Protein AF-0000000084330594 (afdb_homodimer)

pLDDT: mean 79.95, std 17.93, range [25.16, 96.69]

Solvent-accessible surface area (backbone atoms only — not comparable to full-atom values): 20425 Å² total; per-residue (Å²): 133,80,74,53,44,64,57,35,43,48,48,47,56,54,42,68,66,40,91,62,50,45,50,56,37,44,52,54,17,33,61,86,37,36,61,62,20,51,56,56,50,65,74,41,66,57,70,75,49,51,70,66,53,37,55,59,43,26,37,60,53,46,31,52,48,42,35,50,49,49,51,51,51,49,52,50,48,48,56,26,72,44,62,57,53,20,63,88,36,22,37,24,85,86,34,95,54,43,37,90,60,11,66,75,26,68,38,41,50,34,43,47,49,46,31,44,69,46,50,17,43,37,52,60,32,88,88,71,42,54,47,57,93,46,41,62,63,51,58,71,66,50,85,53,76,63,38,50,69,56,32,52,53,42,18,49,64,62,45,54,68,68,53,48,50,60,60,56,51,50,52,53,51,51,52,50,48,59,72,65,35,64,59,26,78,47,38,69,32,76,110,133,78,75,51,44,64,56,40,46,49,48,48,57,54,43,67,65,40,92,61,50,46,48,54,36,45,53,56,18,35,62,87,37,36,60,62,19,50,56,56,49,64,73,41,67,58,69,74,49,50,70,67,52,36,56,59,41,26,37,60,52,45,32,53,50,40,35,50,48,48,51,52,51,51,52,50,47,47,55,26,74,44,62,58,53,21,61,90,36,22,36,27,84,86,35,96,54,45,39,92,60,13,66,77,27,67,38,43,51,34,43,48,50,48,30,44,69,46,52,17,44,38,50,60,32,86,85,72,41,53,48,59,92,47,40,63,64,52,57,69,68,48,85,54,77,63,37,50,69,58,32,52,53,43,18,46,63,61,45,53,68,67,51,47,49,62,60,54,50,50,50,52,50,51,52,49,49,59,71,66,35,67,57,24,79,53,36,69,35,76,110

Structure (mmCIF, N/CA/C/O backbone):
data_AF-0000000084330594-model_v1
#
loop_
_entity.id
_entity.type
_entity.pdbx_description
1 polymer 'Uncharacterized protein'
#
loop_
_atom_site.group_PDB
_atom_site.id
_atom_site.type_symbol
_atom_site.label_atom_id
_atom_site.label_alt_id
_atom_site.label_comp_id
_atom_site.label_asym_id
_atom_site.label_entity_id
_atom_site.label_seq_id
_atom_site.pdbx_PDB_ins_code
_atom_site.Cartn_x
_atom_site.Cartn_y
_atom_site.Cartn_z
_atom_site.occupancy
_atom_site.B_iso_or_equiv
_atom_site.auth_seq_id
_atom_site.auth_comp_id
_atom_site.auth_asym_id
_atom_site.auth_atom_id
_atom_site.pdbx_PDB_model_num
ATOM 1 N N . MET A 1 1 ? -19.938 -42.969 -10.953 1 25.16 1 MET A N 1
ATOM 2 C CA . MET A 1 1 ? -19.953 -43.281 -9.531 1 25.16 1 MET A CA 1
ATOM 3 C C . MET A 1 1 ? -20.422 -42.094 -8.703 1 25.16 1 MET A C 1
ATOM 5 O O . MET A 1 1 ? -19.781 -41.031 -8.703 1 25.16 1 MET A O 1
ATOM 9 N N . TYR A 1 2 ? -21.719 -41.969 -8.492 1 30.94 2 TYR A N 1
ATOM 10 C CA . TYR A 1 2 ? -22.594 -41 -7.84 1 30.94 2 TYR A CA 1
ATOM 11 C C . TYR A 1 2 ? -22.188 -40.75 -6.391 1 30.94 2 TYR A C 1
ATOM 13 O O . TYR A 1 2 ? -22.297 -41.656 -5.555 1 30.94 2 TYR A O 1
ATOM 21 N N . ILE A 1 3 ? -21.031 -40.281 -6.188 1 36.81 3 ILE A N 1
ATOM 22 C CA . ILE A 1 3 ? -20.672 -40.031 -4.801 1 36.81 3 ILE A CA 1
ATOM 23 C C . ILE A 1 3 ? -21.891 -39.5 -4.043 1 36.81 3 ILE A C 1
ATOM 25 O O . ILE A 1 3 ? -22.562 -38.594 -4.496 1 36.81 3 ILE A O 1
ATOM 29 N N . CYS A 1 4 ? -22.516 -40.344 -3.205 1 36.91 4 CYS A N 1
ATOM 30 C CA . CYS A 1 4 ? -23.641 -40.25 -2.287 1 36.91 4 CYS A CA 1
ATOM 31 C C . CYS A 1 4 ? -23.625 -38.938 -1.522 1 36.91 4 CYS A C 1
ATOM 33 O O . CYS A 1 4 ? -22.594 -38.562 -0.938 1 36.91 4 CYS A O 1
ATOM 35 N N . SER A 1 5 ? -24.562 -38.062 -1.775 1 47.47 5 SER A N 1
ATOM 36 C CA . SER A 1 5 ? -24.891 -36.75 -1.182 1 47.47 5 SER A CA 1
ATOM 37 C C . SER A 1 5 ? -24.688 -36.781 0.329 1 47.47 5 SER A C 1
ATOM 39 O O . SER A 1 5 ? -24.109 -35.844 0.892 1 47.47 5 SER A O 1
ATOM 41 N N . PRO A 1 6 ? -25.172 -37.875 0.856 1 43 6 PRO A N 1
ATOM 42 C CA . PRO A 1 6 ? -25.031 -37.906 2.314 1 43 6 PRO A CA 1
ATOM 43 C C . PRO A 1 6 ? -23.578 -38.031 2.768 1 43 6 PRO A C 1
ATOM 45 O O . PRO A 1 6 ? -23.188 -37.406 3.758 1 43 6 PRO A O 1
ATOM 48 N N . ALA A 1 7 ? -22.859 -38.844 2.117 1 41 7 ALA A N 1
ATOM 49 C CA . ALA A 1 7 ? -21.469 -39.062 2.512 1 41 7 ALA A CA 1
ATOM 50 C C . ALA A 1 7 ? -20.656 -37.781 2.305 1 41 7 ALA A C 1
ATOM 52 O O . ALA A 1 7 ? -19.812 -37.438 3.129 1 41 7 ALA A O 1
ATOM 53 N N . ALA A 1 8 ? -21 -37.125 1.254 1 45.66 8 ALA A N 1
ATOM 54 C CA . ALA A 1 8 ? -20.328 -35.844 1.021 1 45.66 8 ALA A CA 1
ATOM 55 C C . ALA A 1 8 ? -20.625 -34.844 2.139 1 45.66 8 ALA A C 1
ATOM 57 O O . ALA A 1 8 ? -19.734 -34.156 2.615 1 45.66 8 ALA A O 1
ATOM 58 N N . ARG A 1 9 ? -21.875 -34.875 2.527 1 49.34 9 ARG A N 1
ATOM 59 C CA . ARG A 1 9 ? -22.266 -34 3.631 1 49.34 9 ARG A CA 1
ATOM 60 C C . ARG A 1 9 ? -21.609 -34.438 4.934 1 49.34 9 ARG A C 1
ATOM 62 O O . ARG A 1 9 ? -21.141 -33.594 5.711 1 49.34 9 ARG A O 1
ATOM 69 N N . TRP A 1 10 ? -21.719 -35.719 5.117 1 47.25 10 TRP A N 1
ATOM 70 C CA . TRP A 1 10 ? -21.062 -36.219 6.316 1 47.25 10 TRP A CA 1
ATOM 71 C C . TRP A 1 10 ? -19.594 -35.844 6.328 1 47.25 10 TRP A C 1
ATOM 73 O O . TRP A 1 10 ? -19.062 -35.438 7.355 1 47.25 10 TRP A O 1
ATOM 83 N N . PHE A 1 11 ? -18.953 -36.062 5.254 1 46.5 11 PHE A N 1
ATOM 84 C CA . PHE A 1 11 ? -17.547 -35.688 5.145 1 46.5 11 PHE A CA 1
ATOM 85 C C . PHE A 1 11 ? -17.344 -34.219 5.402 1 46.5 11 PHE A C 1
ATOM 87 O O . PHE A 1 11 ? -16.422 -33.812 6.125 1 46.5 11 PHE A O 1
ATOM 94 N N . VAL A 1 12 ? -18.172 -33.469 4.82 1 50.66 12 VAL A N 1
ATOM 95 C CA . VAL A 1 12 ? -18.078 -32.031 5.027 1 50.66 12 VAL A CA 1
ATOM 96 C C . VAL A 1 12 ? -18.297 -31.703 6.504 1 50.66 12 VAL A C 1
ATOM 98 O O . VAL A 1 12 ? -17.578 -30.875 7.074 1 50.66 12 VAL A O 1
ATOM 101 N N . ASP A 1 13 ? -19.312 -32.312 7.066 1 49.75 13 ASP A N 1
ATOM 102 C CA . ASP A 1 13 ? -19.609 -32.094 8.484 1 49.75 13 ASP A CA 1
ATOM 103 C C . ASP A 1 13 ? -18.422 -32.531 9.352 1 49.75 13 ASP A C 1
ATOM 105 O O . ASP A 1 13 ? -18.094 -31.859 10.336 1 49.75 13 ASP A O 1
ATOM 109 N N . GLN A 1 14 ? -17.922 -33.625 9.031 1 48.16 14 GLN A N 1
ATOM 110 C CA . GLN A 1 14 ? -16.797 -34.125 9.82 1 48.16 14 GLN A CA 1
ATOM 111 C C . GLN A 1 14 ? -15.57 -33.219 9.609 1 48.16 14 GLN A C 1
ATOM 113 O O . GLN A 1 14 ? -14.797 -33 10.547 1 48.16 14 GLN A O 1
ATOM 118 N N . PHE A 1 15 ? -15.453 -32.812 8.445 1 49.62 15 PHE A N 1
ATOM 119 C CA . PHE A 1 15 ? -14.297 -31.984 8.125 1 49.62 15 PHE A CA 1
ATOM 120 C C . PHE A 1 15 ? -14.445 -30.594 8.719 1 49.62 15 PHE A C 1
ATOM 122 O O . PHE A 1 15 ? -13.453 -29.969 9.094 1 49.62 15 PHE A O 1
ATOM 129 N N . GLU A 1 16 ? -15.648 -30.156 8.688 1 51.72 16 GLU A N 1
ATOM 130 C CA . GLU A 1 16 ? -15.852 -28.891 9.375 1 51.72 16 GLU A CA 1
ATOM 131 C C . GLU A 1 16 ? -15.336 -28.953 10.812 1 51.72 16 GLU A C 1
ATOM 133 O O . GLU A 1 16 ? -14.922 -27.938 11.383 1 51.72 16 GLU A O 1
ATOM 138 N N . LEU A 1 17 ? -15.422 -30.156 11.242 1 49.44 17 LEU A N 1
ATOM 139 C CA . LEU A 1 17 ? -14.914 -30.359 12.594 1 49.44 17 LEU A CA 1
ATOM 140 C C . LEU A 1 17 ? -13.391 -30.375 12.609 1 49.44 17 LEU A C 1
ATOM 142 O O . LEU A 1 17 ? -12.766 -30.172 13.648 1 49.44 17 LEU A O 1
ATOM 146 N N . LEU A 1 18 ? -12.891 -30.688 11.508 1 47.75 18 LEU A N 1
ATOM 147 C CA . LEU A 1 18 ? -11.43 -30.719 11.461 1 47.75 18 LEU A CA 1
ATOM 148 C C . LEU A 1 18 ? -10.859 -29.328 11.227 1 47.75 18 LEU A C 1
ATOM 150 O O . LEU A 1 18 ? -11.484 -28.5 10.57 1 47.75 18 LEU A O 1
ATOM 154 N N . ASP A 1 19 ? -10.188 -28.828 12.133 1 54.62 19 ASP A N 1
ATOM 155 C CA . ASP A 1 19 ? -9.438 -27.578 12.086 1 54.62 19 ASP A CA 1
ATOM 156 C C . ASP A 1 19 ? -8.672 -27.453 10.766 1 54.62 19 ASP A C 1
ATOM 158 O O . ASP A 1 19 ? -7.441 -27.531 10.75 1 54.62 19 ASP A O 1
ATOM 162 N N . ILE A 1 20 ? -9.422 -27.672 9.68 1 59.66 20 ILE A N 1
ATOM 163 C CA . ILE A 1 20 ? -8.82 -27.609 8.359 1 59.66 20 ILE A CA 1
ATOM 164 C C . ILE A 1 20 ? -8.57 -26.156 7.965 1 59.66 20 ILE A C 1
ATOM 166 O O . ILE A 1 20 ? -9.445 -25.297 8.141 1 59.66 20 ILE A O 1
ATOM 170 N N . THR A 1 21 ? -7.367 -25.875 7.652 1 66.25 21 THR A N 1
ATOM 171 C CA . THR A 1 21 ? -6.953 -24.516 7.297 1 66.25 21 THR A CA 1
ATOM 172 C C . THR A 1 21 ? -7.68 -24.047 6.039 1 66.25 21 THR A C 1
ATOM 174 O O . THR A 1 21 ? -8.219 -24.859 5.285 1 66.25 21 THR A O 1
ATOM 177 N N . ALA A 1 22 ? -7.898 -22.844 5.926 1 67.31 22 ALA A N 1
ATOM 178 C CA . ALA A 1 22 ? -8.516 -22.25 4.742 1 67.31 22 ALA A CA 1
ATOM 179 C C . ALA A 1 22 ? -7.855 -22.75 3.465 1 67.31 22 ALA A C 1
ATOM 181 O O . ALA A 1 22 ? -8.531 -23 2.463 1 67.31 22 ALA A O 1
ATOM 182 N N . SER A 1 23 ? -6.637 -22.984 3.482 1 67.25 23 SER A N 1
ATOM 183 C CA . SER A 1 23 ? -5.906 -23.516 2.332 1 67.25 23 SER A CA 1
ATOM 184 C C . SER A 1 23 ? -6.391 -24.906 1.965 1 67.25 23 SER A C 1
ATOM 186 O O . SER A 1 23 ? -6.633 -25.203 0.791 1 67.25 23 SER A O 1
ATOM 188 N N . HIS A 1 24 ? -6.57 -25.719 2.963 1 65 24 HIS A N 1
ATOM 189 C CA . HIS A 1 24 ? -7.027 -27.094 2.73 1 65 24 HIS A CA 1
ATOM 190 C C . HIS A 1 24 ? -8.461 -27.109 2.223 1 65 24 HIS A C 1
ATOM 192 O O . HIS A 1 24 ? -8.812 -27.938 1.372 1 65 24 HIS A O 1
ATOM 198 N N . LYS A 1 25 ? -9.211 -26.219 2.756 1 66.88 25 LYS A N 1
ATOM 199 C CA . LYS A 1 25 ? -10.594 -26.125 2.309 1 66.88 25 LYS A CA 1
ATOM 200 C C . LYS A 1 25 ? -10.672 -25.797 0.819 1 66.88 25 LYS A C 1
ATOM 202 O O . LYS A 1 25 ? -11.5 -26.359 0.098 1 66.88 25 LYS A O 1
ATOM 207 N N . LEU A 1 26 ? -9.82 -24.953 0.381 1 69.56 26 LEU A N 1
ATOM 208 C CA . LEU A 1 26 ? -9.797 -24.594 -1.031 1 69.56 26 LEU A CA 1
ATOM 209 C C . LEU A 1 26 ? -9.367 -25.781 -1.892 1 69.56 26 LEU A C 1
ATOM 211 O O . LEU A 1 26 ? -9.898 -25.984 -2.984 1 69.56 26 LEU A O 1
ATOM 215 N N . THR A 1 27 ? -8.508 -26.547 -1.366 1 67.06 27 THR A N 1
ATOM 216 C CA . THR A 1 27 ? -7.988 -27.688 -2.113 1 67.06 27 THR A CA 1
ATOM 217 C C . THR A 1 27 ? -9.07 -28.75 -2.305 1 67.06 27 THR A C 1
ATOM 219 O O . THR A 1 27 ? -9.117 -29.406 -3.342 1 67.06 27 THR A O 1
ATOM 222 N N . LEU A 1 28 ? -9.898 -28.844 -1.326 1 63.66 28 LEU A N 1
ATOM 223 C CA . LEU A 1 28 ? -10.938 -29.859 -1.374 1 63.66 28 LEU A CA 1
ATOM 224 C C . LEU A 1 28 ? -12.047 -29.453 -2.342 1 63.66 28 LEU A C 1
ATOM 226 O O . LEU A 1 28 ? -12.828 -30.297 -2.787 1 63.66 28 LEU A O 1
ATOM 230 N N . GLY A 1 29 ? -12.125 -28.203 -2.641 1 62.75 29 GLY A N 1
ATOM 231 C CA . GLY A 1 29 ? -12.984 -27.719 -3.705 1 62.75 29 GLY A CA 1
ATOM 232 C C . GLY A 1 29 ? -14.461 -27.781 -3.35 1 62.75 29 GLY A C 1
ATOM 233 O O . GLY A 1 29 ? -15.32 -27.812 -4.234 1 62.75 29 GLY A O 1
ATOM 234 N N . ILE A 1 30 ? -14.828 -28.016 -2.08 1 64.38 30 ILE A N 1
ATOM 235 C CA . ILE A 1 30 ? -16.219 -27.984 -1.661 1 64.38 30 ILE A CA 1
ATOM 236 C C . ILE A 1 30 ? -16.766 -26.562 -1.795 1 64.38 30 ILE A C 1
ATOM 238 O O . ILE A 1 30 ? -16.234 -25.625 -1.203 1 64.38 30 ILE A O 1
ATOM 242 N N . ARG A 1 31 ? -17.781 -26.406 -2.523 1 72.06 31 ARG A N 1
ATOM 243 C CA . ARG A 1 31 ? -18.312 -25.109 -2.936 1 72.06 31 ARG A CA 1
ATOM 244 C C . ARG A 1 31 ? -18.625 -24.234 -1.724 1 72.06 31 ARG A C 1
ATOM 246 O O . ARG A 1 31 ? -18.312 -23.047 -1.716 1 72.06 31 ARG A O 1
ATOM 253 N N . THR A 1 32 ? -19.25 -24.812 -0.665 1 74 32 THR A N 1
ATOM 254 C CA . THR A 1 32 ? -19.672 -24.016 0.492 1 74 32 THR A CA 1
ATOM 255 C C . THR A 1 32 ? -18.453 -23.547 1.284 1 74 32 THR A C 1
ATOM 257 O O . THR A 1 32 ? -18.578 -22.625 2.105 1 74 32 THR A O 1
ATOM 260 N N . TRP A 1 33 ? -17.328 -24.156 0.946 1 75 33 TRP A N 1
ATOM 261 C CA . TRP A 1 33 ? -16.125 -23.797 1.706 1 75 33 TRP A CA 1
ATOM 262 C C . TRP A 1 33 ? -15.305 -22.75 0.964 1 75 33 TRP A C 1
ATOM 264 O O . TRP A 1 33 ? -14.438 -22.109 1.556 1 75 33 TRP A O 1
ATOM 274 N N . ILE A 1 34 ? -15.57 -22.594 -0.24 1 79.62 34 ILE A N 1
ATOM 275 C CA . ILE A 1 34 ? -14.695 -21.797 -1.082 1 79.62 34 ILE A CA 1
ATOM 276 C C . ILE A 1 34 ? -14.766 -20.328 -0.647 1 79.62 34 ILE A C 1
ATOM 278 O O . ILE A 1 34 ? -13.734 -19.703 -0.41 1 79.62 34 ILE A O 1
ATOM 282 N N . GLU A 1 35 ? -15.961 -19.859 -0.521 1 82.56 35 GLU A N 1
ATOM 283 C CA . GLU A 1 35 ? -16.109 -18.438 -0.2 1 82.56 35 GLU A CA 1
ATOM 284 C C . GLU A 1 35 ? -15.516 -18.125 1.171 1 82.56 35 GLU A C 1
ATOM 286 O O . GLU A 1 35 ? -14.688 -17.219 1.3 1 82.56 35 GLU A O 1
ATOM 291 N N . PRO A 1 36 ? -15.875 -18.875 2.232 1 81.5 36 PRO A N 1
ATOM 292 C CA . PRO A 1 36 ? -15.266 -18.562 3.531 1 81.5 36 PRO A CA 1
ATOM 293 C C . PRO A 1 36 ? -13.75 -18.75 3.525 1 81.5 36 PRO A C 1
ATOM 295 O O . PRO A 1 36 ? -13.031 -17.984 4.184 1 81.5 36 PRO A O 1
ATOM 298 N N . ALA A 1 37 ? -13.297 -19.688 2.859 1 82.56 37 ALA A N 1
ATOM 299 C CA . ALA A 1 37 ? -11.859 -19.906 2.781 1 82.56 37 ALA A CA 1
ATOM 300 C C . ALA A 1 37 ? -11.156 -18.766 2.062 1 82.56 37 ALA A C 1
ATOM 302 O O . ALA A 1 37 ? -10.102 -18.297 2.502 1 82.56 37 ALA A O 1
ATOM 303 N N . ALA A 1 38 ? -11.734 -18.344 0.974 1 84.94 38 ALA A N 1
ATOM 304 C CA . ALA A 1 38 ? -11.18 -17.219 0.226 1 84.94 38 ALA A CA 1
ATOM 305 C C . ALA A 1 38 ? -11.148 -15.953 1.079 1 84.94 38 ALA A C 1
ATOM 307 O O . ALA A 1 38 ? -10.141 -15.234 1.102 1 84.94 38 ALA A O 1
ATOM 308 N N . LYS A 1 39 ? -12.172 -15.766 1.781 1 83.56 39 LYS A N 1
ATOM 309 C CA . LYS A 1 39 ? -12.258 -14.602 2.658 1 83.56 39 LYS A CA 1
ATOM 310 C C . LYS A 1 39 ? -11.188 -14.648 3.742 1 83.56 39 LYS A C 1
ATOM 312 O O . LYS A 1 39 ? -10.555 -13.633 4.047 1 83.56 39 LYS A O 1
ATOM 317 N N . ALA A 1 40 ? -10.977 -15.742 4.266 1 82.44 40 ALA A N 1
ATOM 318 C CA . ALA A 1 40 ? -9.969 -15.914 5.305 1 82.44 40 ALA A CA 1
ATOM 319 C C . ALA A 1 40 ? -8.562 -15.688 4.746 1 82.44 40 ALA A C 1
ATOM 321 O O . ALA A 1 40 ? -7.742 -15.016 5.375 1 82.44 40 ALA A O 1
ATOM 322 N N . LEU A 1 41 ? -8.344 -16.188 3.605 1 84.19 41 LEU A N 1
ATOM 323 C CA . LEU A 1 41 ? -7.02 -16.094 3.006 1 84.19 41 LEU A CA 1
ATOM 324 C C . LEU A 1 41 ? -6.734 -14.664 2.547 1 84.19 41 LEU A C 1
ATOM 326 O O . LEU A 1 41 ? -5.578 -14.242 2.52 1 84.19 41 LEU A O 1
ATOM 330 N N . LEU A 1 42 ? -7.746 -13.977 2.234 1 85.06 42 LEU A N 1
ATOM 331 C CA . LEU A 1 42 ? -7.562 -12.594 1.789 1 85.06 42 LEU A CA 1
ATOM 332 C C . LEU A 1 42 ? -7.246 -11.68 2.967 1 85.06 42 LEU A C 1
ATOM 334 O O . LEU A 1 42 ? -6.781 -10.555 2.775 1 85.06 42 LEU A O 1
ATOM 338 N N . ARG A 1 43 ? -7.406 -12.172 4.148 1 80.06 43 ARG A N 1
ATOM 339 C CA . ARG A 1 43 ? -7.148 -11.367 5.336 1 80.06 43 ARG A CA 1
ATOM 340 C C . ARG A 1 43 ? -5.676 -11.43 5.73 1 80.06 43 ARG A C 1
ATOM 342 O O . ARG A 1 43 ? -5.211 -10.625 6.543 1 80.06 43 ARG A O 1
ATOM 349 N N . GLN A 1 44 ? -5.078 -12.375 5.176 1 82.12 44 GLN A N 1
ATOM 350 C CA . GLN A 1 44 ? -3.643 -12.477 5.426 1 82.12 44 GLN A CA 1
ATOM 351 C C . GLN A 1 44 ? -2.852 -12.43 4.121 1 82.12 44 GLN A C 1
ATOM 353 O O . GLN A 1 44 ? -3.285 -12.969 3.105 1 82.12 44 GLN A O 1
ATOM 358 N N . PRO A 1 45 ? -1.732 -11.82 4.234 1 85.12 45 PRO A N 1
ATOM 359 C CA . PRO A 1 45 ? -0.924 -11.789 3.014 1 85.12 45 PRO A CA 1
ATOM 360 C C . PRO A 1 45 ? -0.52 -13.18 2.531 1 85.12 45 PRO A C 1
ATOM 362 O O . PRO A 1 45 ? -0.034 -13.992 3.322 1 85.12 45 PRO A O 1
ATOM 365 N N . ILE A 1 46 ? -0.632 -13.414 1.333 1 86.12 46 ILE A N 1
ATOM 366 C CA . ILE A 1 46 ? -0.371 -14.719 0.747 1 86.12 46 ILE A CA 1
ATOM 367 C C . ILE A 1 46 ? 1.108 -15.07 0.901 1 86.12 46 ILE A C 1
ATOM 369 O O . ILE A 1 46 ? 1.462 -16.234 1.076 1 86.12 46 ILE A O 1
ATOM 373 N N . TYR A 1 47 ? 1.906 -14.023 0.9 1 85.56 47 TYR A N 1
ATOM 374 C CA . TYR A 1 47 ? 3.34 -14.281 0.984 1 85.56 47 TYR A CA 1
ATOM 375 C C . TYR A 1 47 ? 3.721 -14.805 2.363 1 85.56 47 TYR A C 1
ATOM 377 O O . TYR A 1 47 ? 4.84 -15.281 2.566 1 85.56 47 TYR A O 1
ATOM 385 N N . GLN A 1 48 ? 2.83 -14.758 3.312 1 85 48 GLN A N 1
ATOM 386 C CA . GLN A 1 48 ? 3.098 -15.273 4.648 1 85 48 GLN A CA 1
ATOM 387 C C . GLN A 1 48 ? 2.805 -16.766 4.73 1 85 48 GLN A C 1
ATOM 389 O O . GLN A 1 48 ? 3.209 -17.438 5.688 1 85 48 GLN A O 1
ATOM 394 N N . LEU A 1 49 ? 2.092 -17.312 3.752 1 81.81 49 LEU A N 1
ATOM 395 C CA . LEU A 1 49 ? 1.907 -18.75 3.67 1 81.81 49 LEU A CA 1
ATOM 396 C C . LEU A 1 49 ? 3.207 -19.438 3.275 1 81.81 49 LEU A C 1
ATOM 398 O O . LEU A 1 49 ? 3.977 -18.922 2.469 1 81.81 49 LEU A O 1
ATOM 402 N N . SER A 1 50 ? 3.357 -20.562 3.836 1 79.5 50 SER A N 1
ATOM 403 C CA . SER A 1 50 ? 4.527 -21.344 3.438 1 79.5 50 SER A CA 1
ATOM 404 C C . SER A 1 50 ? 4.426 -21.781 1.982 1 79.5 50 SER A C 1
ATOM 406 O O . SER A 1 50 ? 3.34 -21.797 1.402 1 79.5 50 SER A O 1
ATOM 408 N N . MET A 1 51 ? 5.555 -22.141 1.429 1 76.62 51 MET A N 1
ATOM 409 C CA . MET A 1 51 ? 5.566 -22.641 0.057 1 76.62 51 MET A CA 1
ATOM 410 C C . MET A 1 51 ? 4.691 -23.891 -0.074 1 76.62 51 MET A C 1
ATOM 412 O O . MET A 1 51 ? 3.98 -24.047 -1.066 1 76.62 51 MET A O 1
ATOM 416 N N . ALA A 1 52 ? 4.754 -24.703 0.91 1 77.5 52 ALA A N 1
ATOM 417 C CA . ALA A 1 52 ? 3.953 -25.922 0.911 1 77.5 52 ALA A CA 1
ATOM 418 C C . ALA A 1 52 ? 2.463 -25.609 0.894 1 77.5 52 ALA A C 1
ATOM 420 O O . ALA A 1 52 ? 1.692 -26.234 0.169 1 77.5 52 ALA A O 1
ATOM 421 N N . GLU A 1 53 ? 2.047 -24.656 1.679 1 78.69 53 GLU A N 1
ATOM 422 C CA . GLU A 1 53 ? 0.651 -24.234 1.71 1 78.69 53 GLU A CA 1
ATOM 423 C C . GLU A 1 53 ? 0.226 -23.641 0.371 1 78.69 53 GLU A C 1
ATOM 425 O O . GLU A 1 53 ? -0.882 -23.891 -0.105 1 78.69 53 GLU A O 1
ATOM 430 N N . GLN A 1 54 ? 1.103 -22.859 -0.218 1 82.5 54 GLN A N 1
ATOM 431 C CA . GLN A 1 54 ? 0.806 -22.25 -1.511 1 82.5 54 GLN A CA 1
ATOM 432 C C . GLN A 1 54 ? 0.674 -23.312 -2.602 1 82.5 54 GLN A C 1
ATOM 434 O O . GLN A 1 54 ? -0.212 -23.234 -3.453 1 82.5 54 GLN A O 1
ATOM 439 N N . GLU A 1 55 ? 1.518 -24.281 -2.518 1 79.69 55 GLU A N 1
ATOM 440 C CA . GLU A 1 55 ? 1.438 -25.391 -3.465 1 79.69 55 GLU A CA 1
ATOM 441 C C . GLU A 1 55 ? 0.156 -26.203 -3.268 1 79.69 55 GLU A C 1
ATOM 443 O O . GLU A 1 55 ? -0.476 -26.609 -4.242 1 79.69 55 GLU A O 1
ATOM 448 N N . GLU A 1 56 ? -0.161 -26.359 -2.023 1 77 56 GLU A N 1
ATOM 449 C CA . GLU A 1 56 ? -1.356 -27.125 -1.693 1 77 56 GLU A CA 1
ATOM 450 C C . GLU A 1 56 ? -2.609 -26.469 -2.268 1 77 56 GLU A C 1
ATOM 452 O O . GLU A 1 56 ? -3.473 -27.156 -2.824 1 77 56 GLU A O 1
ATOM 457 N N . ILE A 1 57 ? -2.699 -25.219 -2.207 1 80.31 57 ILE A N 1
ATOM 458 C CA . ILE A 1 57 ? -3.895 -24.547 -2.707 1 80.31 57 ILE A CA 1
ATOM 459 C C . ILE A 1 57 ? -3.799 -24.391 -4.223 1 80.31 57 ILE A C 1
ATOM 461 O O . ILE A 1 57 ? -4.816 -24.203 -4.898 1 80.31 57 ILE A O 1
ATOM 465 N N . GLY A 1 58 ? -2.588 -24.562 -4.773 1 83.44 58 GLY A N 1
ATOM 466 C CA . GLY A 1 58 ? -2.334 -24.312 -6.184 1 83.44 58 GLY A CA 1
ATOM 467 C C . GLY A 1 58 ? -1.798 -22.922 -6.465 1 83.44 58 GLY A C 1
ATOM 468 O O . GLY A 1 58 ? -2.367 -21.938 -6.008 1 83.44 58 GLY A O 1
ATOM 469 N N . PHE A 1 59 ? -0.763 -22.859 -7.223 1 83.62 59 PHE A N 1
ATOM 470 C CA . PHE A 1 59 ? -0.087 -21.578 -7.461 1 83.62 59 PHE A CA 1
ATOM 471 C C . PHE A 1 59 ? -0.994 -20.625 -8.219 1 83.62 59 PHE A C 1
ATOM 473 O O . PHE A 1 59 ? -0.923 -19.406 -8.023 1 83.62 59 PHE A O 1
ATOM 480 N N . ASP A 1 60 ? -1.843 -21.141 -9.016 1 84.94 60 ASP A N 1
ATOM 481 C CA . ASP A 1 60 ? -2.771 -20.281 -9.75 1 84.94 60 ASP A CA 1
ATOM 482 C C . ASP A 1 60 ? -3.789 -19.656 -8.805 1 84.94 60 ASP A C 1
ATOM 484 O O . ASP A 1 60 ? -4.109 -18.469 -8.93 1 84.94 60 ASP A O 1
ATOM 488 N N . VAL A 1 61 ? -4.246 -20.406 -7.867 1 86 61 VAL A N 1
ATOM 489 C CA . VAL A 1 61 ? -5.188 -19.906 -6.871 1 86 61 VAL A CA 1
ATOM 490 C C . VAL A 1 61 ? -4.492 -18.906 -5.957 1 86 61 VAL A C 1
ATOM 492 O O . VAL A 1 61 ? -5.012 -17.828 -5.703 1 86 61 VAL A O 1
ATOM 495 N N . ALA A 1 62 ? -3.322 -19.281 -5.5 1 87.12 62 ALA A N 1
ATOM 496 C CA . ALA A 1 62 ? -2.547 -18.375 -4.652 1 87.12 62 ALA A CA 1
ATOM 497 C C . ALA A 1 62 ? -2.277 -17.047 -5.363 1 87.12 62 ALA A C 1
ATOM 499 O O . ALA A 1 62 ? -2.367 -15.984 -4.75 1 87.12 62 ALA A O 1
ATOM 500 N N . LEU A 1 63 ? -1.992 -17.141 -6.605 1 89.06 63 LEU A N 1
ATOM 501 C CA . LEU A 1 63 ? -1.728 -15.945 -7.395 1 89.06 63 LEU A CA 1
ATOM 502 C C . LEU A 1 63 ? -2.984 -15.086 -7.523 1 89.06 63 LEU A C 1
ATOM 504 O O . LEU A 1 63 ? -2.924 -13.867 -7.398 1 89.06 63 LEU A O 1
ATOM 508 N N . THR A 1 64 ? -4.07 -15.695 -7.777 1 89.06 64 THR A N 1
ATOM 509 C CA . THR A 1 64 ? -5.34 -14.984 -7.859 1 89.06 64 THR A CA 1
ATOM 510 C C . THR A 1 64 ? -5.613 -14.211 -6.57 1 89.06 64 THR A C 1
ATOM 512 O O . THR A 1 64 ? -5.977 -13.039 -6.605 1 89.06 64 THR A O 1
ATOM 515 N N . LEU A 1 65 ? -5.418 -14.859 -5.469 1 89.56 65 LEU A N 1
ATOM 516 C CA . LEU A 1 65 ? -5.633 -14.234 -4.168 1 89.56 65 LEU A CA 1
ATOM 517 C C . LEU A 1 65 ? -4.625 -13.117 -3.928 1 89.56 65 LEU A C 1
ATOM 519 O O . LEU A 1 65 ? -4.992 -12.039 -3.457 1 89.56 65 LEU A O 1
ATOM 523 N N . SER A 1 66 ? -3.377 -13.359 -4.23 1 90.75 66 SER A N 1
ATOM 524 C CA . SER A 1 66 ? -2.334 -12.352 -4.074 1 90.75 66 SER A CA 1
ATOM 525 C C . SER A 1 66 ? -2.621 -11.125 -4.926 1 90.75 66 SER A C 1
ATOM 527 O O . SER A 1 66 ? -2.473 -9.992 -4.465 1 90.75 66 SER A O 1
ATOM 529 N N . ASN A 1 67 ? -2.998 -11.336 -6.156 1 90.56 67 ASN A N 1
ATOM 530 C CA . ASN A 1 67 ? -3.348 -10.242 -7.055 1 90.56 67 ASN A CA 1
ATOM 531 C C . ASN A 1 67 ? -4.512 -9.422 -6.508 1 90.56 67 ASN A C 1
ATOM 533 O O . ASN A 1 67 ? -4.5 -8.195 -6.586 1 90.56 67 ASN A O 1
ATOM 537 N N . ALA A 1 68 ? -5.48 -10.141 -6.039 1 90.56 68 ALA A N 1
ATOM 538 C CA . ALA A 1 68 ? -6.621 -9.453 -5.438 1 90.56 68 ALA A CA 1
ATOM 539 C C . ALA A 1 68 ? -6.18 -8.578 -4.266 1 90.56 68 ALA A C 1
ATOM 541 O O . ALA A 1 68 ? -6.617 -7.434 -4.137 1 90.56 68 ALA A O 1
ATOM 542 N N . GLN A 1 69 ? -5.32 -9.109 -3.451 1 90.75 69 GLN A N 1
ATOM 543 C CA . GLN A 1 69 ? -4.809 -8.359 -2.311 1 90.75 69 GLN A CA 1
ATOM 544 C C . GLN A 1 69 ? -4.059 -7.113 -2.764 1 90.75 69 GLN A C 1
ATOM 546 O O . GLN A 1 69 ? -4.223 -6.039 -2.182 1 90.75 69 GLN A O 1
ATOM 551 N N . GLN A 1 70 ? -3.273 -7.277 -3.721 1 91.06 70 GLN A N 1
ATOM 552 C CA . GLN A 1 70 ? -2.5 -6.152 -4.242 1 91.06 70 GLN A CA 1
ATOM 553 C C . GLN A 1 70 ? -3.414 -5.082 -4.832 1 91.06 70 GLN A C 1
ATOM 555 O O . GLN A 1 70 ? -3.211 -3.889 -4.602 1 91.06 70 GLN A O 1
ATOM 560 N N . LEU A 1 71 ? -4.371 -5.508 -5.582 1 90.19 71 LEU A N 1
ATOM 561 C CA . LEU A 1 71 ? -5.328 -4.578 -6.172 1 90.19 71 LEU A CA 1
ATOM 562 C C . LEU A 1 71 ? -6.055 -3.787 -5.094 1 90.19 71 LEU A C 1
ATOM 564 O O . LEU A 1 71 ? -6.199 -2.566 -5.199 1 90.19 71 LEU A O 1
ATOM 568 N N . LEU A 1 72 ? -6.484 -4.477 -4.098 1 89.81 72 LEU A N 1
ATOM 569 C CA . LEU A 1 72 ? -7.207 -3.828 -3.01 1 89.81 72 LEU A CA 1
ATOM 570 C C . LEU A 1 72 ? -6.297 -2.863 -2.252 1 89.81 72 LEU A C 1
ATOM 572 O O . LEU A 1 72 ? -6.73 -1.777 -1.857 1 89.81 72 LEU A O 1
ATOM 576 N N . ALA A 1 73 ? -5.074 -3.289 -2.049 1 90.12 73 ALA A N 1
ATOM 577 C CA . ALA A 1 73 ? -4.117 -2.42 -1.373 1 90.12 73 ALA A CA 1
ATOM 578 C C . ALA A 1 73 ? -3.859 -1.152 -2.184 1 90.12 73 ALA A C 1
ATOM 580 O O . ALA A 1 73 ? -3.801 -0.053 -1.626 1 90.12 73 ALA A O 1
ATOM 581 N N . GLU A 1 74 ? -3.705 -1.277 -3.426 1 89.75 74 GLU A N 1
ATOM 582 C CA . GLU A 1 74 ? -3.48 -0.132 -4.301 1 89.75 74 GLU A CA 1
ATOM 583 C C . GLU A 1 74 ? -4.691 0.794 -4.32 1 89.75 74 GLU A C 1
ATOM 585 O O . GLU A 1 74 ? -4.547 2.018 -4.32 1 89.75 74 GLU A O 1
ATOM 590 N N . HIS A 1 75 ? -5.824 0.183 -4.41 1 91.06 75 HIS A N 1
ATOM 591 C CA . HIS A 1 75 ? -7.059 0.959 -4.387 1 91.06 75 HIS A CA 1
ATOM 592 C C . HIS A 1 75 ? -7.172 1.775 -3.102 1 91.06 75 HIS A C 1
ATOM 594 O O . HIS A 1 75 ? -7.504 2.961 -3.143 1 91.06 75 HIS A O 1
ATOM 600 N N . ARG A 1 76 ? -6.879 1.116 -2.021 1 92.94 76 ARG A N 1
ATOM 601 C CA . ARG A 1 76 ? -6.891 1.789 -0.727 1 92.94 76 ARG A CA 1
ATOM 602 C C . ARG A 1 76 ? -5.91 2.955 -0.707 1 92.94 76 ARG A C 1
ATOM 604 O O . ARG A 1 76 ? -6.238 4.043 -0.224 1 92.94 76 ARG A O 1
ATOM 611 N N . LEU A 1 77 ? -4.762 2.711 -1.202 1 94 77 LEU A N 1
ATOM 612 C CA . LEU A 1 77 ? -3.746 3.756 -1.276 1 94 77 LEU A CA 1
ATOM 613 C C . LEU A 1 77 ? -4.234 4.926 -2.123 1 94 77 LEU A C 1
ATOM 615 O O . LEU A 1 77 ? -4.078 6.086 -1.733 1 94 77 LEU A O 1
ATOM 619 N N . GLN A 1 78 ? -4.812 4.633 -3.213 1 92.12 78 GLN A N 1
ATOM 620 C CA . GLN A 1 78 ? -5.309 5.68 -4.102 1 92.12 78 GLN A CA 1
ATOM 621 C C . GLN A 1 78 ? -6.352 6.547 -3.406 1 92.12 78 GLN A C 1
ATOM 623 O O . GLN A 1 78 ? -6.32 7.773 -3.521 1 92.12 78 GLN A O 1
ATOM 628 N N . ILE A 1 79 ? -7.195 5.914 -2.723 1 93.5 79 ILE A N 1
ATOM 629 C CA . ILE A 1 79 ? -8.219 6.652 -1.995 1 93.5 79 ILE A CA 1
ATOM 630 C C . ILE A 1 79 ? -7.57 7.496 -0.901 1 93.5 79 ILE A C 1
ATOM 632 O O . ILE A 1 79 ? -7.945 8.656 -0.697 1 93.5 79 ILE A O 1
ATOM 636 N N . ALA A 1 80 ? -6.602 6.934 -0.25 1 94.81 80 ALA A N 1
ATOM 637 C CA . ALA A 1 80 ? -5.953 7.586 0.884 1 94.81 80 ALA A CA 1
ATOM 638 C C . ALA A 1 80 ? -5.215 8.852 0.442 1 94.81 80 ALA A C 1
ATOM 640 O O . ALA A 1 80 ? -5.254 9.875 1.131 1 94.81 80 ALA A O 1
ATOM 641 N N . VAL A 1 81 ? -4.578 8.773 -0.699 1 93.44 81 VAL A N 1
ATOM 642 C CA . VAL A 1 81 ? -3.668 9.852 -1.078 1 93.44 81 VAL A CA 1
ATOM 643 C C . VAL A 1 81 ? -4.414 10.891 -1.913 1 93.44 81 VAL A C 1
ATOM 645 O O . VAL A 1 81 ? -3.908 11.992 -2.141 1 93.44 81 VAL A O 1
ATOM 648 N N . THR A 1 82 ? -5.625 10.547 -2.371 1 90.69 82 THR A N 1
ATOM 649 C CA . THR A 1 82 ? -6.348 11.453 -3.262 1 90.69 82 THR A CA 1
ATOM 650 C C . THR A 1 82 ? -7.648 11.922 -2.619 1 90.69 82 THR A C 1
ATOM 652 O O . THR A 1 82 ? -8.664 11.234 -2.697 1 90.69 82 THR A O 1
ATOM 655 N N . PRO A 1 83 ? -7.59 13.109 -2.043 1 92 83 PRO A N 1
ATOM 656 C CA . PRO A 1 83 ? -8.867 13.633 -1.546 1 92 83 PRO A CA 1
ATOM 657 C C . PRO A 1 83 ? -9.93 13.734 -2.639 1 92 83 PRO A C 1
ATOM 659 O O . PRO A 1 83 ? -9.625 14.125 -3.77 1 92 83 PRO A O 1
ATOM 662 N N . PRO A 1 84 ? -11.078 13.32 -2.295 1 91.62 84 PRO A N 1
ATOM 663 C CA . PRO A 1 84 ? -12.125 13.453 -3.312 1 91.62 84 PRO A CA 1
ATOM 664 C C . PRO A 1 84 ? -12.414 14.914 -3.672 1 91.62 84 PRO A C 1
ATOM 666 O O . PRO A 1 84 ? -12.422 15.781 -2.793 1 91.62 84 PRO A O 1
ATOM 669 N N . HIS A 1 85 ? -12.602 15.086 -4.922 1 87.31 85 HIS A N 1
ATOM 670 C CA . HIS A 1 85 ? -12.984 16.422 -5.375 1 87.31 85 HIS A CA 1
ATOM 671 C C . HIS A 1 85 ? -14.414 16.75 -4.969 1 87.31 85 HIS A C 1
ATOM 673 O O . HIS A 1 85 ? -15.305 15.906 -5.07 1 87.31 85 HIS A O 1
ATOM 679 N N . VAL A 1 86 ? -14.461 17.984 -4.473 1 86.69 86 VAL A N 1
ATOM 680 C CA . VAL A 1 86 ? -15.805 18.469 -4.152 1 86.69 86 VAL A CA 1
ATOM 681 C C . VAL A 1 86 ? -16.391 19.172 -5.367 1 86.69 86 VAL A C 1
ATOM 683 O O . VAL A 1 86 ? -15.922 20.25 -5.762 1 86.69 86 VAL A O 1
ATOM 686 N N . HIS A 1 87 ? -17.484 18.531 -5.949 1 82.88 87 HIS A N 1
ATOM 687 C CA . HIS A 1 87 ? -18.172 19.109 -7.105 1 82.88 87 HIS A CA 1
ATOM 688 C C . HIS A 1 87 ? -17.172 19.516 -8.188 1 82.88 87 HIS A C 1
ATOM 690 O O . HIS A 1 87 ? -17.188 20.656 -8.641 1 82.88 87 HIS A O 1
ATOM 696 N N . TYR A 1 88 ? -16.297 18.547 -8.602 1 80.38 88 TYR A N 1
ATOM 697 C CA . TYR A 1 88 ? -15.328 18.688 -9.68 1 80.38 88 TYR A CA 1
ATOM 698 C C . TYR A 1 88 ? -14.367 19.828 -9.398 1 80.38 88 TYR A C 1
ATOM 700 O O . TYR A 1 88 ? -13.898 20.5 -10.32 1 80.38 88 TYR A O 1
ATOM 708 N N . GLY A 1 89 ? -14.273 20.172 -8.086 1 85.25 89 GLY A N 1
ATOM 709 C CA . GLY A 1 89 ? -13.344 21.203 -7.684 1 85.25 89 GLY A CA 1
ATOM 710 C C . GLY A 1 89 ? -14 22.562 -7.48 1 85.25 89 GLY A C 1
ATOM 711 O O . GLY A 1 89 ? -13.336 23.531 -7.082 1 85.25 89 GLY A O 1
ATOM 712 N N . TYR A 1 90 ? -15.305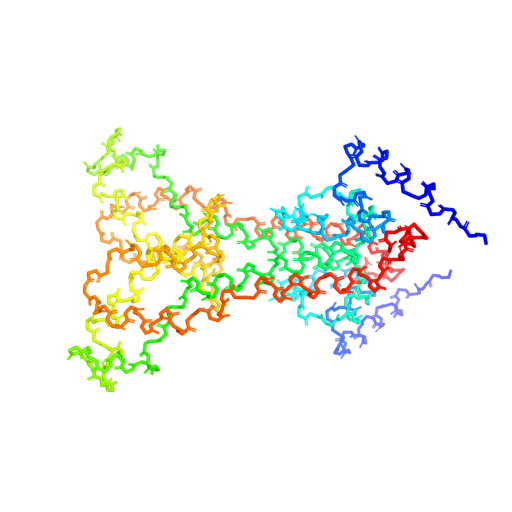 22.641 -7.672 1 91.56 90 TYR A N 1
ATOM 713 C CA . TYR A 1 90 ? -16 23.906 -7.539 1 91.56 90 TYR A CA 1
ATOM 714 C C . TYR A 1 90 ? -16.547 24.094 -6.125 1 91.56 90 TYR A C 1
ATOM 716 O O . TYR A 1 90 ? -16.984 25.172 -5.758 1 91.56 90 TYR A O 1
ATOM 724 N N . GLY A 1 91 ? -16.469 23.094 -5.387 1 92.75 91 GLY A N 1
ATOM 725 C CA . GLY A 1 91 ? -17.031 23.141 -4.047 1 92.75 91 GLY A CA 1
ATOM 726 C C . GLY A 1 91 ? -18.531 23 -4.023 1 92.75 91 GLY A C 1
ATOM 727 O O . GLY A 1 91 ? -19.188 23.047 -5.07 1 92.75 91 GLY A O 1
ATOM 728 N N . ALA A 1 92 ? -19.031 22.688 -2.865 1 93.19 92 ALA A N 1
ATOM 729 C CA . ALA A 1 92 ? -20.484 22.641 -2.707 1 93.19 92 ALA A CA 1
ATOM 730 C C . ALA A 1 92 ? -21.125 24 -2.998 1 93.19 92 ALA A C 1
ATOM 732 O O . ALA A 1 92 ? -20.531 25.047 -2.709 1 93.19 92 ALA A O 1
ATOM 733 N N . VAL A 1 93 ? -22.281 23.953 -3.512 1 91.88 93 VAL A N 1
ATOM 734 C CA . VAL A 1 93 ? -22.984 25.156 -3.936 1 91.88 93 VAL A CA 1
ATOM 735 C C . VAL A 1 93 ? -23.172 26.094 -2.742 1 91.88 93 VAL A C 1
ATOM 737 O O . VAL A 1 93 ? -23.094 27.312 -2.885 1 91.88 93 VAL A O 1
ATOM 740 N N . GLN A 1 94 ? -23.328 25.578 -1.55 1 92.81 94 GLN A N 1
ATOM 741 C CA . GLN A 1 94 ? -23.594 26.359 -0.347 1 92.81 94 GLN A CA 1
ATOM 742 C C . GLN A 1 94 ? -22.297 26.812 0.322 1 92.81 94 GLN A C 1
ATOM 744 O O . GLN A 1 94 ? -22.344 27.531 1.327 1 92.81 94 GLN A O 1
ATOM 749 N N . CYS A 1 95 ? -21.172 26.422 -0.175 1 95.38 95 CYS A N 1
ATOM 750 C CA . CYS A 1 95 ? -19.875 26.812 0.385 1 95.38 95 CYS A CA 1
ATOM 751 C C . CYS A 1 95 ? -19.578 28.281 0.095 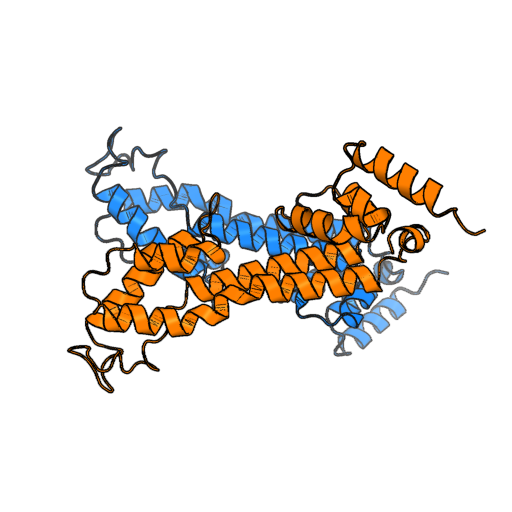1 95.38 95 CYS A C 1
ATOM 753 O O . CYS A 1 95 ? -19.828 28.766 -1.006 1 95.38 95 CYS A O 1
ATOM 755 N N . ALA A 1 96 ? -19.078 28.953 1.132 1 94.5 96 ALA A N 1
ATOM 756 C CA . ALA A 1 96 ? -18.75 30.375 0.997 1 94.5 96 ALA A CA 1
ATOM 757 C C . ALA A 1 96 ? -17.734 30.594 -0.11 1 94.5 96 ALA A C 1
ATOM 759 O O . ALA A 1 96 ? -17.609 31.703 -0.637 1 94.5 96 ALA A O 1
ATOM 760 N N . HIS A 1 97 ? -17.062 29.547 -0.495 1 94.25 97 HIS A N 1
ATOM 761 C CA . HIS A 1 97 ? -16.016 29.656 -1.495 1 94.25 97 HIS A CA 1
ATOM 762 C C . HIS A 1 97 ? -16.422 29 -2.805 1 94.25 97 HIS A C 1
ATOM 764 O O . HIS A 1 97 ? -15.562 28.594 -3.602 1 94.25 97 HIS A O 1
ATOM 770 N N . TYR A 1 98 ? -17.656 28.859 -2.928 1 94.19 98 TYR A N 1
ATOM 771 C CA . TYR A 1 98 ? -18.156 28.188 -4.125 1 94.19 98 TYR A CA 1
ATOM 772 C C . TYR A 1 98 ? -17.719 28.922 -5.383 1 94.19 98 TYR A C 1
ATOM 774 O O . TYR A 1 98 ? -17.75 30.156 -5.43 1 94.19 98 TYR A O 1
ATOM 782 N N . GLY A 1 99 ? -17.266 28.125 -6.434 1 93.81 99 GLY A N 1
ATOM 783 C CA . GLY A 1 99 ? -16.906 28.734 -7.711 1 93.81 99 GLY A CA 1
ATOM 784 C C . GLY A 1 99 ? -15.641 28.156 -8.312 1 93.81 99 GLY A C 1
ATOM 785 O O . GLY A 1 99 ? -15.094 27.172 -7.797 1 93.81 99 GLY A O 1
ATOM 786 N N . SER A 1 100 ? -15.156 28.672 -9.375 1 91.31 100 SER A N 1
ATOM 787 C CA . SER A 1 100 ? -14.047 28.156 -10.172 1 91.31 100 SER A CA 1
ATOM 788 C C . SER A 1 100 ? -12.727 28.234 -9.406 1 91.31 100 SER A C 1
ATOM 790 O O . SER A 1 100 ? -11.797 27.484 -9.695 1 91.31 100 SER A O 1
ATOM 792 N N . GLU A 1 101 ? -12.734 29.031 -8.352 1 93.44 101 GLU A N 1
ATOM 793 C CA . GLU A 1 101 ? -11.484 29.203 -7.613 1 93.44 101 GLU A CA 1
ATOM 794 C C . GLU A 1 101 ? -11.477 28.359 -6.344 1 93.44 101 GLU A C 1
ATOM 796 O O . GLU A 1 101 ? -10.586 28.484 -5.508 1 93.44 101 GLU A O 1
ATOM 801 N N . HIS A 1 102 ? -12.383 27.531 -6.207 1 94.5 102 HIS A N 1
ATOM 802 C CA . HIS A 1 102 ? -12.531 26.781 -4.973 1 94.5 102 HIS A CA 1
ATOM 803 C C . HIS A 1 102 ? -11.297 25.938 -4.688 1 94.5 102 HIS A C 1
ATOM 805 O O . HIS A 1 102 ? -10.906 25.766 -3.529 1 94.5 102 HIS A O 1
ATOM 811 N N . LYS A 1 103 ? -10.68 25.422 -5.715 1 90.75 103 LYS A N 1
ATOM 812 C CA . LYS A 1 103 ? -9.531 24.531 -5.559 1 90.75 103 LYS A CA 1
ATOM 813 C C . LYS A 1 103 ? -8.406 25.234 -4.797 1 90.75 103 LYS A C 1
ATOM 815 O O . LYS A 1 103 ? -7.574 24.578 -4.168 1 90.75 103 LYS A O 1
ATOM 820 N N . ARG A 1 104 ? -8.469 26.547 -4.801 1 92.25 104 ARG A N 1
ATOM 821 C CA . ARG A 1 104 ? -7.43 27.312 -4.117 1 92.25 104 ARG A CA 1
ATOM 822 C C . ARG A 1 104 ? -7.98 28 -2.867 1 92.25 104 ARG A C 1
ATOM 824 O O . ARG A 1 104 ? -7.309 28.828 -2.26 1 92.25 104 ARG A O 1
ATOM 831 N N . SER A 1 105 ? -9.148 27.641 -2.516 1 95.25 105 SER A N 1
ATOM 832 C CA . SER A 1 105 ? -9.812 28.25 -1.37 1 95.25 105 SER A CA 1
ATOM 833 C C . SER A 1 105 ? -9.32 27.641 -0.058 1 95.25 105 SER A C 1
ATOM 835 O O . SER A 1 105 ? -8.789 26.531 -0.042 1 95.25 105 SER A O 1
ATOM 837 N N . PRO A 1 106 ? -9.508 28.375 0.966 1 95.38 106 PRO A N 1
ATOM 838 C CA . PRO A 1 106 ? -9.195 27.828 2.287 1 95.38 106 PRO A CA 1
ATOM 839 C C . PRO A 1 106 ? -9.969 26.547 2.586 1 95.38 106 PRO A C 1
ATOM 841 O O . PRO A 1 106 ? -9.438 25.641 3.25 1 95.38 106 PRO A O 1
ATOM 844 N N . CYS A 1 107 ? -11.117 26.422 2.096 1 96.62 107 CYS A N 1
ATOM 845 C CA . CYS A 1 107 ? -11.93 25.234 2.303 1 96.62 107 CYS A CA 1
ATOM 846 C C . CYS A 1 107 ? -11.289 24.016 1.647 1 96.62 107 CYS A C 1
ATOM 848 O O . CYS A 1 107 ? -11.148 22.969 2.279 1 96.62 107 CYS A O 1
ATOM 850 N N . ALA A 1 108 ? -10.891 24.156 0.404 1 95.19 108 ALA A N 1
ATOM 851 C CA . ALA A 1 108 ? -10.25 23.062 -0.333 1 95.19 108 ALA A CA 1
ATOM 852 C C . ALA A 1 108 ? -8.922 22.672 0.31 1 95.19 108 ALA A C 1
ATOM 854 O O . ALA A 1 108 ? -8.617 21.484 0.439 1 95.19 108 ALA A O 1
ATOM 855 N N . GLU A 1 109 ? -8.18 23.641 0.68 1 94.94 109 GLU A N 1
ATOM 856 C CA . GLU A 1 109 ? -6.895 23.375 1.32 1 94.94 109 GLU A CA 1
ATOM 857 C C . GLU A 1 109 ? -7.07 22.609 2.627 1 94.94 109 GLU A C 1
ATOM 859 O O . GLU A 1 109 ? -6.324 21.672 2.904 1 94.94 109 GLU A O 1
ATOM 864 N N . ALA A 1 110 ? -8 23.062 3.385 1 95.62 110 ALA A N 1
ATOM 865 C CA . ALA A 1 110 ? -8.297 22.391 4.645 1 95.62 110 ALA A CA 1
ATOM 866 C C . ALA A 1 110 ? -8.75 20.953 4.402 1 95.62 110 ALA A C 1
ATOM 868 O O . ALA A 1 110 ? -8.336 20.031 5.117 1 95.62 110 ALA A O 1
ATOM 869 N N . TRP A 1 111 ? -9.562 20.812 3.41 1 95.56 111 TRP A N 1
ATOM 870 C CA . TRP A 1 111 ? -10.062 19.484 3.057 1 95.56 111 TRP A CA 1
ATOM 871 C C . TRP A 1 111 ? -8.906 18.547 2.699 1 95.56 111 TRP A C 1
ATOM 873 O O . TRP A 1 111 ? -8.828 17.438 3.217 1 95.56 111 TRP A O 1
ATOM 883 N N . ASP A 1 112 ? 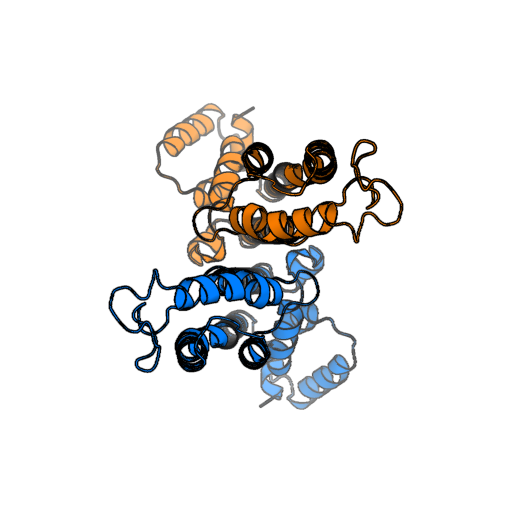-8.039 18.969 1.848 1 94.06 112 ASP A N 1
ATOM 884 C CA . ASP A 1 112 ? -6.891 18.172 1.422 1 94.06 112 ASP A CA 1
ATOM 885 C C . ASP A 1 112 ? -6.012 17.797 2.611 1 94.06 112 ASP A C 1
ATOM 887 O O . ASP A 1 112 ? -5.562 16.656 2.725 1 94.06 112 ASP A O 1
ATOM 891 N N . ARG A 1 113 ? -5.832 18.719 3.443 1 93.44 113 ARG A N 1
ATOM 892 C CA . ARG A 1 113 ? -5 18.5 4.625 1 93.44 113 ARG A CA 1
ATOM 893 C C . ARG A 1 113 ? -5.641 17.469 5.555 1 93.44 113 ARG A C 1
ATOM 895 O O . ARG A 1 113 ? -4.988 16.516 5.977 1 93.44 113 ARG A O 1
ATOM 902 N N . ILE A 1 114 ? -6.859 17.688 5.855 1 94.44 114 ILE A N 1
ATOM 903 C CA . ILE A 1 114 ? -7.574 16.797 6.762 1 94.44 114 ILE A CA 1
ATOM 904 C C . ILE A 1 114 ? -7.641 15.391 6.164 1 94.44 114 ILE A C 1
ATOM 906 O O . ILE A 1 114 ? -7.449 14.398 6.867 1 94.44 114 ILE A O 1
ATOM 910 N N . TRP A 1 115 ? -7.879 15.359 4.91 1 95.69 115 TRP A N 1
ATOM 911 C CA . TRP A 1 115 ? -7.973 14.062 4.25 1 95.69 115 TRP A CA 1
ATOM 912 C C . TRP A 1 115 ? -6.684 13.266 4.438 1 95.69 115 TRP A C 1
ATOM 914 O O . TRP A 1 115 ? -6.719 12.117 4.895 1 95.69 115 TRP A O 1
ATOM 924 N N . TRP A 1 116 ? -5.578 13.836 4.121 1 95 116 TRP A N 1
ATOM 925 C CA . TRP A 1 116 ? -4.309 13.125 4.203 1 95 116 TRP A CA 1
ATOM 926 C C . TRP A 1 116 ? -3.951 12.812 5.652 1 95 116 TRP A C 1
ATOM 928 O O . TRP A 1 116 ? -3.566 11.68 5.973 1 95 116 TRP A O 1
ATOM 938 N N . THR A 1 117 ? -4.219 13.773 6.504 1 94.12 117 THR A N 1
ATOM 939 C CA . THR A 1 117 ? -3.672 13.641 7.848 1 94.12 117 THR A CA 1
ATOM 940 C C . THR A 1 117 ? -4.59 12.789 8.727 1 94.12 117 THR A C 1
ATOM 942 O O . THR A 1 117 ? -4.152 12.234 9.734 1 94.12 117 THR A O 1
ATOM 945 N N . ARG A 1 118 ? -5.801 12.719 8.367 1 94.44 118 ARG A N 1
ATOM 946 C CA . ARG A 1 118 ? -6.719 11.961 9.203 1 94.44 118 ARG A CA 1
ATOM 947 C C . ARG A 1 118 ? -7.27 10.75 8.461 1 94.44 118 ARG A C 1
ATOM 949 O O . ARG A 1 118 ? -7.031 9.609 8.867 1 94.44 118 ARG A O 1
ATOM 956 N N . VAL A 1 119 ? -7.875 11 7.348 1 94.88 119 VAL A N 1
ATOM 957 C CA . VAL A 1 119 ? -8.523 9.914 6.617 1 94.88 119 VAL A CA 1
ATOM 958 C C . VAL A 1 119 ? -7.469 8.984 6.02 1 94.88 119 VAL A C 1
ATOM 960 O O . VAL A 1 119 ? -7.508 7.77 6.23 1 94.88 119 VAL A O 1
ATOM 963 N N . GLY A 1 120 ? -6.508 9.609 5.254 1 95.62 120 GLY A N 1
ATOM 964 C CA . GLY A 1 120 ? -5.434 8.812 4.68 1 95.62 120 GLY A CA 1
ATOM 965 C C . GLY A 1 120 ? -4.676 8 5.707 1 95.62 120 GLY A C 1
ATOM 966 O O . GLY A 1 120 ? -4.41 6.816 5.5 1 95.62 120 GLY A O 1
ATOM 967 N N . ARG A 1 121 ? -4.41 8.656 6.793 1 94.31 121 ARG A N 1
ATOM 968 C CA . ARG A 1 121 ? -3.695 7.98 7.871 1 94.31 121 ARG A CA 1
ATOM 969 C C . ARG A 1 121 ? -4.516 6.82 8.43 1 94.31 121 ARG A C 1
ATOM 971 O O . ARG A 1 121 ? -3.969 5.758 8.734 1 94.31 121 ARG A O 1
ATOM 978 N N . GLY A 1 122 ? -5.777 7.012 8.57 1 94.81 122 GLY A N 1
ATOM 979 C CA . GLY A 1 122 ? -6.656 5.961 9.055 1 94.81 122 GLY A CA 1
ATOM 980 C C . GLY A 1 122 ? -6.754 4.781 8.102 1 94.81 122 GLY A C 1
ATOM 981 O O . GLY A 1 122 ? -6.684 3.627 8.523 1 94.81 122 GLY A O 1
ATOM 982 N N . LEU A 1 123 ? -6.82 5.082 6.848 1 94.62 123 LEU A N 1
ATOM 983 C CA . LEU A 1 123 ? -6.984 4.055 5.824 1 94.62 123 LEU A CA 1
ATOM 984 C C . LEU A 1 123 ? -5.707 3.238 5.664 1 94.62 123 LEU A C 1
ATOM 986 O O . LEU A 1 123 ? -5.758 2.051 5.336 1 94.62 123 LEU A O 1
ATOM 990 N N . LEU A 1 124 ? -4.562 3.902 5.938 1 95.06 124 LEU A N 1
ATOM 991 C CA . LEU A 1 124 ? -3.279 3.26 5.672 1 95.06 124 LEU A CA 1
ATOM 992 C C . LEU A 1 124 ? -2.605 2.834 6.973 1 95.06 124 LEU A C 1
ATOM 994 O O . LEU A 1 124 ? -1.404 2.555 6.992 1 95.06 124 LEU A O 1
ATOM 998 N N . HIS A 1 125 ? -3.354 2.814 8.016 1 92.19 125 HIS A N 1
ATOM 999 C CA . HIS A 1 125 ? -2.773 2.369 9.281 1 92.19 125 HIS A CA 1
ATOM 1000 C C . HIS A 1 125 ? -2.172 0.974 9.148 1 92.19 125 HIS A C 1
ATOM 1002 O O . HIS A 1 125 ? -2.809 0.068 8.602 1 92.19 125 HIS A O 1
ATOM 1008 N N . PRO A 1 126 ? -1.042 0.738 9.625 1 81.75 126 PRO A N 1
ATOM 1009 C CA . PRO A 1 126 ? -0.323 -0.508 9.344 1 81.75 126 PRO A CA 1
ATOM 1010 C C . PRO A 1 126 ? -0.935 -1.713 10.062 1 81.75 126 PRO A C 1
ATOM 1012 O O . PRO A 1 126 ? -0.916 -2.824 9.523 1 81.75 126 PRO A O 1
ATOM 1015 N N . THR A 1 127 ? -1.471 -1.572 11.195 1 81.44 127 THR A N 1
ATOM 1016 C CA . THR A 1 127 ? -1.919 -2.709 11.992 1 81.44 127 THR A CA 1
ATOM 1017 C C . THR A 1 127 ? -3.443 -2.762 12.047 1 81.44 127 THR A C 1
ATOM 1019 O O . THR A 1 127 ? -4.031 -3.846 12.078 1 81.44 127 THR A O 1
ATOM 1022 N N . ASN A 1 128 ? -4.008 -1.564 12.094 1 86.88 128 ASN A N 1
ATOM 1023 C CA . ASN A 1 128 ? -5.461 -1.492 12.219 1 86.88 128 ASN A CA 1
ATOM 1024 C C . ASN A 1 128 ? -6.055 -0.47 11.25 1 86.88 128 ASN A C 1
ATOM 1026 O O . ASN A 1 128 ? -6.621 0.539 11.68 1 86.88 128 ASN A O 1
ATOM 1030 N N . PRO A 1 129 ? -5.98 -0.782 10.039 1 90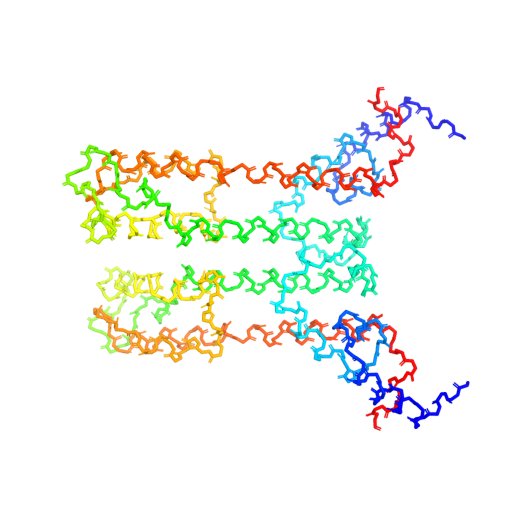.69 129 PRO A N 1
ATOM 1031 C CA . PRO A 1 129 ? -6.551 0.166 9.078 1 90.69 129 PRO A CA 1
ATOM 1032 C C . PRO A 1 129 ? -8.078 0.224 9.141 1 90.69 129 PRO A C 1
ATOM 1034 O O . PRO A 1 129 ? -8.727 -0.794 9.383 1 90.69 129 PRO A O 1
ATOM 1037 N N . ILE A 1 130 ? -8.594 1.368 8.945 1 92.81 130 ILE A N 1
ATOM 1038 C CA . ILE A 1 130 ? -10.039 1.526 8.805 1 92.81 130 ILE A CA 1
ATOM 1039 C C . ILE A 1 130 ? -10.523 0.772 7.566 1 92.81 130 ILE A C 1
ATOM 1041 O O . ILE A 1 130 ? -9.969 0.936 6.473 1 92.81 130 ILE A O 1
ATOM 1045 N N . THR A 1 131 ? -11.523 -0.03 7.758 1 89.06 131 THR A N 1
ATOM 1046 C CA . THR A 1 131 ? -12.078 -0.772 6.633 1 89.06 131 THR A CA 1
ATOM 1047 C C . THR A 1 131 ? -13.062 0.088 5.848 1 89.06 131 THR A C 1
ATOM 1049 O O . THR A 1 131 ? -13.594 1.065 6.375 1 89.06 131 THR A O 1
ATOM 1052 N N . PHE A 1 132 ? -13.32 -0.256 4.648 1 87.19 132 PHE A N 1
ATOM 1053 C CA . PHE A 1 132 ? -14.141 0.563 3.764 1 87.19 132 PHE A CA 1
ATOM 1054 C C . PHE A 1 132 ? -15.578 0.648 4.277 1 87.19 132 PHE A C 1
ATOM 1056 O O . PHE A 1 132 ? -16.25 1.667 4.098 1 87.19 132 PHE A O 1
ATOM 1063 N N . ASP A 1 133 ? -16.016 -0.44 4.902 1 86.44 133 ASP A N 1
ATOM 1064 C CA . ASP A 1 133 ? -17.391 -0.448 5.426 1 86.44 133 ASP A CA 1
ATOM 1065 C C . ASP A 1 133 ? -17.531 0.552 6.57 1 86.44 133 ASP A C 1
ATOM 1067 O O . ASP A 1 133 ? -18.656 0.981 6.879 1 86.44 133 ASP A O 1
ATOM 1071 N N . LYS A 1 134 ? -16.438 0.972 7.168 1 91.88 134 LYS A N 1
ATOM 1072 C CA . LYS A 1 134 ? -16.469 1.91 8.289 1 91.88 134 LYS A CA 1
ATOM 1073 C C . LYS A 1 134 ? -15.969 3.287 7.863 1 91.88 134 LYS A C 1
ATOM 1075 O O . LYS A 1 134 ? -15.984 4.23 8.656 1 91.88 134 LYS A O 1
ATOM 1080 N N . ALA A 1 135 ? -15.508 3.389 6.664 1 92.31 135 ALA A N 1
ATOM 1081 C CA . ALA A 1 135 ? -14.812 4.586 6.203 1 92.31 135 ALA A CA 1
ATOM 1082 C C . ALA A 1 135 ? -15.727 5.805 6.246 1 92.31 135 ALA A C 1
ATOM 1084 O O . ALA A 1 135 ? -15.328 6.867 6.73 1 92.31 135 ALA A O 1
ATOM 1085 N N . GLU A 1 136 ? -16.922 5.637 5.773 1 90.06 136 GLU A N 1
ATOM 1086 C CA . GLU A 1 136 ? -17.844 6.777 5.754 1 90.06 136 GLU A CA 1
ATOM 1087 C C . GLU A 1 136 ? -18.109 7.289 7.164 1 90.06 136 GLU A C 1
ATOM 1089 O O . GLU A 1 136 ? -18.047 8.492 7.414 1 90.06 136 GLU A O 1
ATOM 1094 N N . THR A 1 137 ? -18.453 6.391 8.023 1 92.44 137 THR A N 1
ATOM 1095 C CA . THR A 1 137 ? -18.703 6.758 9.406 1 92.44 137 THR A CA 1
ATOM 1096 C C . THR A 1 137 ? -17.484 7.438 10.023 1 92.44 137 THR A C 1
ATOM 1098 O O . THR A 1 137 ? -17.609 8.445 10.727 1 92.44 137 THR A O 1
ATOM 1101 N N . PHE A 1 138 ? -16.375 6.941 9.742 1 94.19 138 PHE A N 1
ATOM 1102 C CA . PHE A 1 138 ? -15.125 7.496 10.25 1 94.19 138 PHE A CA 1
ATOM 1103 C C . PHE A 1 138 ? -14.922 8.914 9.734 1 94.19 138 PHE A C 1
ATOM 1105 O O . PHE A 1 138 ? -14.641 9.828 10.516 1 94.19 138 PHE A O 1
ATOM 1112 N N . ILE A 1 139 ? -15.109 9.195 8.508 1 92.38 139 ILE A N 1
ATOM 1113 C CA . ILE A 1 139 ? -14.883 10.492 7.887 1 92.38 139 ILE A CA 1
ATOM 1114 C C . ILE A 1 139 ? -15.852 11.523 8.477 1 92.38 139 ILE A C 1
ATOM 1116 O O . ILE A 1 139 ? -15.461 12.656 8.766 1 92.38 139 ILE A O 1
ATOM 1120 N N . ARG A 1 140 ? -17.031 11.141 8.68 1 91 140 ARG A N 1
ATOM 1121 C CA . ARG A 1 140 ? -18.047 12.039 9.234 1 91 140 ARG A CA 1
ATOM 1122 C C . ARG A 1 140 ? -17.734 12.398 10.68 1 91 140 ARG A C 1
ATOM 1124 O O . ARG A 1 140 ? -18.172 13.438 11.18 1 91 140 ARG A O 1
ATOM 1131 N N . SER A 1 141 ? -16.969 11.57 11.32 1 92.94 141 SER A N 1
ATOM 1132 C CA . SER A 1 141 ? -16.672 11.781 12.734 1 92.94 141 SER A CA 1
ATOM 1133 C C . SER A 1 141 ? -15.477 12.719 12.906 1 92.94 141 SER A C 1
ATOM 1135 O O . SER A 1 141 ? -15.227 13.219 14 1 92.94 141 SER A O 1
ATOM 1137 N N . ILE A 1 142 ? -14.734 12.938 11.875 1 92.62 142 ILE A N 1
ATOM 1138 C CA . ILE A 1 142 ? -13.539 13.773 11.938 1 92.62 142 ILE A CA 1
ATOM 1139 C C . ILE A 1 142 ? -13.938 15.242 12.023 1 92.62 142 ILE A C 1
ATOM 1141 O O . ILE A 1 142 ? -14.836 15.695 11.305 1 92.62 142 ILE A O 1
ATOM 1145 N N . GLU A 1 143 ? -13.266 15.906 12.961 1 88.31 143 GLU A N 1
ATOM 1146 C CA . GLU A 1 143 ? -13.445 17.359 13 1 88.31 143 GLU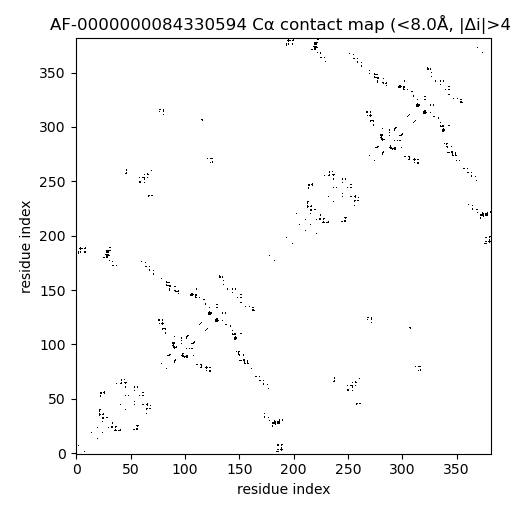 A CA 1
ATOM 1147 C C . GLU A 1 143 ? -12.898 18.016 11.742 1 88.31 143 GLU A C 1
ATOM 1149 O O . GLU A 1 143 ? -11.703 17.906 11.445 1 88.31 143 GLU A O 1
ATOM 1154 N N . SER A 1 144 ? -13.758 18.672 11.023 1 87.94 144 SER A N 1
ATOM 1155 C CA . SER A 1 144 ? -13.367 19.266 9.742 1 87.94 144 SER A CA 1
ATOM 1156 C C . SER A 1 144 ? -13.32 20.781 9.828 1 87.94 144 SER A C 1
ATOM 1158 O O . SER A 1 144 ? -13.938 21.484 9.016 1 87.94 144 SER A O 1
ATOM 1160 N N . THR A 1 145 ? -12.469 21.234 10.75 1 91.38 145 THR A N 1
ATOM 1161 C CA . THR A 1 145 ? -12.336 22.672 10.891 1 91.38 145 THR A CA 1
ATOM 1162 C C . THR A 1 145 ? -11.844 23.297 9.586 1 91.38 145 THR A C 1
ATOM 1164 O O . THR A 1 145 ? -10.844 22.859 9.016 1 91.38 145 THR A O 1
ATOM 1167 N N . GLY A 1 146 ? -12.609 24.266 9.102 1 93.56 146 GLY A N 1
ATOM 1168 C CA . GLY A 1 146 ? -12.195 24.984 7.906 1 93.56 146 GLY A CA 1
ATOM 1169 C C . GLY A 1 146 ? -12.852 24.453 6.645 1 93.56 146 GLY A C 1
ATOM 1170 O O . GLY A 1 146 ? -12.703 25.031 5.57 1 93.56 146 GLY A O 1
ATOM 1171 N N . VAL A 1 147 ? -13.539 23.359 6.797 1 94.81 147 VAL A N 1
ATOM 1172 C CA . VAL A 1 147 ? -14.266 22.797 5.66 1 94.81 147 VAL A CA 1
ATOM 1173 C C . VAL A 1 147 ? -15.766 22.922 5.891 1 94.81 147 VAL A C 1
ATOM 1175 O O . VAL A 1 147 ? -16.266 22.547 6.957 1 94.81 147 VAL A O 1
ATOM 1178 N N . SER A 1 148 ? -16.453 23.469 4.926 1 93.81 148 SER A N 1
ATOM 1179 C CA . SER A 1 148 ? -17.891 23.547 5.082 1 93.81 148 SER A CA 1
ATOM 1180 C C . SER A 1 148 ? -18.516 22.172 5.137 1 93.81 148 SER A C 1
ATOM 1182 O O . SER A 1 148 ? -18.062 21.25 4.453 1 93.81 148 SER A O 1
ATOM 1184 N N . THR A 1 149 ? -19.578 22.031 5.906 1 92.12 149 THR A N 1
ATOM 1185 C CA . THR A 1 149 ? -20.266 20.75 6.055 1 92.12 149 THR A CA 1
ATOM 1186 C C . THR A 1 149 ? -20.766 20.25 4.707 1 92.12 149 THR A C 1
ATOM 1188 O O . THR A 1 149 ? -20.766 19.047 4.449 1 92.12 149 THR A O 1
ATOM 1191 N N . GLN A 1 150 ? -21.141 21.125 3.934 1 93.31 150 GLN A N 1
ATOM 1192 C CA . GLN A 1 150 ? -21.656 20.766 2.615 1 93.31 150 GLN A CA 1
ATOM 1193 C C . GLN A 1 150 ? -20.562 20.188 1.727 1 93.31 150 GLN A C 1
ATOM 1195 O O . GLN A 1 150 ? -20.797 19.25 0.962 1 93.31 150 GLN A O 1
ATOM 1200 N N . CYS A 1 151 ? -19.422 20.734 1.824 1 94.94 151 CYS A N 1
ATOM 1201 C CA . CYS A 1 151 ? -18.312 20.234 1.033 1 94.94 151 CYS A CA 1
ATOM 1202 C C . CYS A 1 151 ? -17.875 18.859 1.524 1 94.94 151 CYS A C 1
ATOM 1204 O O . CYS A 1 151 ? -17.484 18 0.727 1 94.94 151 CYS A O 1
ATOM 1206 N N . VAL A 1 152 ? -17.953 18.625 2.842 1 93.5 152 VAL A N 1
ATOM 1207 C CA . VAL A 1 152 ? -17.656 17.312 3.379 1 93.5 152 VAL A CA 1
ATOM 1208 C C . VAL A 1 152 ? -18.641 16.297 2.791 1 93.5 152 VAL A C 1
ATOM 1210 O O . VAL A 1 152 ? -18.234 15.242 2.279 1 93.5 152 VAL A O 1
ATOM 1213 N N . THR A 1 153 ? -19.891 16.625 2.834 1 92.31 153 THR A N 1
ATOM 1214 C CA . THR A 1 153 ? -20.922 15.742 2.332 1 92.31 153 THR A CA 1
ATOM 1215 C C . THR A 1 153 ? -20.734 15.477 0.842 1 92.31 153 THR A C 1
ATOM 1217 O O . THR A 1 153 ? -20.828 14.328 0.395 1 92.31 153 THR A O 1
ATOM 1220 N N . ALA A 1 154 ? -20.469 16.5 0.126 1 91.94 154 ALA A N 1
ATOM 1221 C CA . ALA A 1 154 ? -20.266 16.359 -1.314 1 91.94 154 ALA A CA 1
ATOM 1222 C C . ALA A 1 154 ? -19.062 15.469 -1.615 1 91.94 154 ALA A C 1
ATOM 1224 O O . ALA A 1 154 ? -19.109 14.648 -2.533 1 91.94 154 ALA A O 1
ATOM 1225 N N . GLY A 1 155 ? -18 15.648 -0.911 1 91.62 155 GLY A N 1
ATOM 1226 C CA . GLY A 1 155 ? -16.828 14.797 -1.07 1 91.62 155 GLY A CA 1
ATOM 1227 C C . GLY A 1 155 ? -17.109 13.328 -0.789 1 91.62 155 GLY A C 1
ATOM 1228 O O . GLY A 1 155 ? -16.641 12.453 -1.514 1 91.62 155 GLY A O 1
ATOM 1229 N N . LEU A 1 156 ? -17.875 13.094 0.219 1 91.12 156 LEU A N 1
ATOM 1230 C CA . LEU A 1 156 ? -18.234 11.734 0.6 1 91.12 156 LEU A CA 1
ATOM 1231 C C . LEU A 1 156 ? -19.094 11.078 -0.479 1 91.12 156 LEU A C 1
ATOM 1233 O O . LEU A 1 156 ? -18.938 9.883 -0.753 1 91.12 156 LEU A O 1
ATOM 1237 N N . ASP A 1 157 ? -19.922 11.805 -1.072 1 89.5 157 ASP A N 1
ATOM 1238 C CA . ASP A 1 157 ? -20.75 11.281 -2.148 1 89.5 157 ASP A CA 1
ATOM 1239 C C . ASP A 1 157 ? -19.906 10.805 -3.324 1 89.5 157 ASP A C 1
ATOM 1241 O O . ASP A 1 157 ? -20.219 9.805 -3.961 1 89.5 157 ASP A O 1
ATOM 1245 N N . VAL A 1 158 ? -18.875 11.523 -3.566 1 87.69 158 VAL A N 1
ATOM 1246 C CA . VAL A 1 158 ? -17.984 11.211 -4.688 1 87.69 158 VAL A CA 1
ATOM 1247 C C . VAL A 1 158 ? -17.234 9.914 -4.406 1 87.69 158 VAL A C 1
ATOM 1249 O O . VAL A 1 158 ? -17.062 9.086 -5.305 1 87.69 158 VAL A O 1
ATOM 1252 N N . ILE A 1 159 ? -16.859 9.688 -3.156 1 89.5 159 ILE A N 1
ATOM 1253 C CA . ILE A 1 159 ? -15.938 8.586 -2.871 1 89.5 159 ILE A CA 1
ATOM 1254 C C . ILE A 1 159 ? -16.734 7.348 -2.467 1 89.5 159 ILE A C 1
ATOM 1256 O O . ILE A 1 159 ? -16.188 6.238 -2.455 1 89.5 159 ILE A O 1
ATOM 1260 N N . ALA A 1 160 ? -17.969 7.453 -2.18 1 87.12 160 ALA A N 1
ATOM 1261 C CA . ALA A 1 160 ? -18.797 6.352 -1.692 1 87.12 160 ALA A CA 1
ATOM 1262 C C . ALA A 1 160 ? -18.719 5.152 -2.631 1 87.12 160 ALA A C 1
ATOM 1264 O O . ALA A 1 160 ? -18.594 4.012 -2.182 1 87.12 160 ALA A O 1
ATOM 1265 N N . ALA A 1 161 ? -18.734 5.418 -3.885 1 84.31 161 ALA A N 1
ATOM 1266 C CA . ALA A 1 161 ? -18.703 4.332 -4.863 1 84.31 161 ALA A CA 1
ATOM 1267 C C . ALA A 1 161 ? -17.359 3.613 -4.84 1 84.31 161 ALA A C 1
ATOM 1269 O O . ALA A 1 161 ? -17.266 2.434 -5.191 1 84.31 161 ALA A O 1
ATOM 1270 N N . LYS A 1 162 ? -16.359 4.293 -4.484 1 87.69 162 LYS A N 1
ATOM 1271 C CA . LYS A 1 162 ? -15.016 3.719 -4.492 1 87.69 162 LYS A CA 1
ATOM 1272 C C . LYS A 1 162 ? -14.844 2.721 -3.354 1 87.69 162 LYS A C 1
ATOM 1274 O O . LYS A 1 162 ? -13.93 1.893 -3.383 1 87.69 162 LYS A O 1
ATOM 1279 N N . PHE A 1 163 ? -15.719 2.732 -2.383 1 86.94 163 PHE A N 1
ATOM 1280 C CA . PHE A 1 163 ? -15.609 1.836 -1.238 1 86.94 163 PHE A CA 1
ATOM 1281 C C . PHE A 1 163 ? -16.172 0.462 -1.569 1 86.94 163 PHE A C 1
ATOM 1283 O O . PHE A 1 163 ? -15.945 -0.503 -0.839 1 86.94 163 PHE A O 1
ATOM 1290 N N . ASP A 1 164 ? -16.75 0.266 -2.771 1 85.06 164 ASP A N 1
ATOM 1291 C CA . ASP A 1 164 ? -17.406 -0.984 -3.137 1 85.06 164 ASP A CA 1
ATOM 1292 C C . ASP A 1 164 ? -16.453 -1.911 -3.883 1 85.06 164 ASP A C 1
ATOM 1294 O O . ASP A 1 164 ? -16.812 -3.037 -4.23 1 85.06 164 ASP A O 1
ATOM 1298 N N . LEU A 1 165 ? -15.305 -1.506 -4.109 1 83.94 165 LEU A N 1
ATOM 1299 C CA . LEU A 1 165 ? -14.375 -2.303 -4.906 1 83.94 165 LEU A CA 1
ATOM 1300 C C . LEU A 1 165 ? -14.109 -3.652 -4.246 1 83.94 165 LEU A C 1
ATOM 1302 O O . LEU A 1 165 ? -13.945 -4.664 -4.93 1 83.94 165 LEU A O 1
ATOM 1306 N N . HIS A 1 166 ? -14.055 -3.615 -2.953 1 84.12 166 HIS A N 1
ATOM 1307 C CA . HIS A 1 166 ? -13.781 -4.859 -2.244 1 84.12 166 HIS A CA 1
ATOM 1308 C C . HIS A 1 166 ? -14.766 -5.953 -2.658 1 84.12 166 HIS A C 1
ATOM 1310 O O . HIS A 1 166 ? -14.352 -7.082 -2.951 1 84.12 166 HIS A O 1
ATOM 1316 N N . GLU A 1 167 ? -15.977 -5.598 -2.633 1 84.5 167 GLU A N 1
ATOM 1317 C CA . GLU A 1 167 ? -17 -6.566 -2.998 1 84.5 167 GLU A CA 1
ATOM 1318 C C . GLU A 1 167 ? -16.844 -7.02 -4.445 1 84.5 167 GLU A C 1
ATOM 1320 O O . GLU A 1 167 ? -16.984 -8.203 -4.75 1 84.5 167 GLU A O 1
ATOM 1325 N N . GLN A 1 168 ? -16.562 -6.148 -5.281 1 86.12 168 GLN A N 1
ATOM 1326 C CA . GLN A 1 168 ? -16.375 -6.473 -6.691 1 86.12 168 GLN A CA 1
ATOM 1327 C C . GLN A 1 168 ? -15.188 -7.418 -6.879 1 86.12 168 GLN A C 1
ATOM 1329 O O . GLN A 1 168 ? -15.273 -8.398 -7.621 1 86.12 168 GLN A O 1
ATOM 1334 N N . VAL A 1 169 ? -14.148 -7.129 -6.195 1 88.44 169 VAL A N 1
ATOM 1335 C CA . VAL A 1 169 ? -12.938 -7.945 -6.293 1 88.44 169 VAL A CA 1
ATOM 1336 C C . VAL A 1 169 ? -13.211 -9.336 -5.73 1 88.44 169 VAL A C 1
ATOM 1338 O O . VAL A 1 169 ? -12.836 -10.344 -6.336 1 88.44 169 VAL A O 1
ATOM 1341 N N . MET A 1 170 ? -13.898 -9.383 -4.641 1 87.06 170 MET A N 1
ATOM 1342 C CA . MET A 1 170 ? -14.234 -10.664 -4.027 1 87.06 170 MET A CA 1
ATOM 1343 C C . MET A 1 170 ? -15.078 -11.516 -4.973 1 87.06 170 MET A C 1
ATOM 1345 O O . MET A 1 170 ? -14.828 -12.711 -5.129 1 87.06 170 MET A O 1
ATOM 1349 N N . ASN A 1 171 ? -15.969 -10.938 -5.582 1 87.81 171 ASN A N 1
ATOM 1350 C CA . ASN A 1 171 ? -16.828 -11.656 -6.52 1 87.81 171 ASN A CA 1
ATOM 1351 C C . ASN A 1 171 ? -16.031 -12.211 -7.695 1 87.81 171 ASN A C 1
ATOM 1353 O O . ASN A 1 171 ? -16.25 -13.344 -8.125 1 87.81 171 ASN A O 1
ATOM 1357 N N . ARG A 1 172 ? -15.141 -11.438 -8.148 1 85.31 172 ARG A N 1
ATOM 1358 C CA . ARG A 1 172 ? -14.305 -11.883 -9.258 1 85.31 172 ARG A CA 1
ATOM 1359 C C . ARG A 1 172 ? -13.398 -13.039 -8.828 1 85.31 172 ARG A C 1
ATOM 1361 O O . ARG A 1 172 ? -13.211 -13.992 -9.586 1 85.31 172 ARG A O 1
ATOM 1368 N N . VAL A 1 173 ? -12.859 -12.898 -7.633 1 87.19 173 VAL A N 1
ATOM 1369 C CA . VAL A 1 173 ? -12.016 -13.961 -7.094 1 87.19 173 VAL A CA 1
ATOM 1370 C C . VAL A 1 173 ? -12.82 -15.25 -6.98 1 87.19 173 VAL A C 1
ATOM 1372 O O . VAL A 1 173 ? -12.367 -16.312 -7.434 1 87.19 173 VAL A O 1
ATOM 1375 N N . LEU A 1 174 ? -13.977 -15.188 -6.465 1 85.56 174 LEU A N 1
ATOM 1376 C CA . LEU A 1 174 ? -14.82 -16.359 -6.281 1 85.56 174 LEU A CA 1
ATOM 1377 C C . LEU A 1 174 ? -15.195 -16.984 -7.625 1 85.56 174 LEU A C 1
ATOM 1379 O O . LEU A 1 174 ? -15.18 -18.203 -7.773 1 85.56 174 LEU A O 1
ATOM 1383 N N . GLN A 1 175 ? -15.484 -16.172 -8.562 1 84.5 175 GLN A N 1
ATOM 1384 C CA . GLN A 1 175 ? -15.781 -16.672 -9.906 1 84.5 175 GLN A CA 1
ATOM 1385 C C . GLN A 1 175 ? -14.609 -17.453 -10.477 1 84.5 175 GLN A C 1
ATOM 1387 O O . GLN A 1 175 ? -14.797 -18.547 -11.023 1 84.5 175 GLN A O 1
ATOM 1392 N N . LYS A 1 176 ? -13.453 -16.984 -10.336 1 81.31 176 LYS A N 1
ATOM 1393 C CA . LYS A 1 176 ? -12.258 -17.656 -10.836 1 81.31 176 LYS A CA 1
ATOM 1394 C C . LYS A 1 176 ? -12.008 -18.969 -10.102 1 81.31 176 LYS A C 1
ATOM 1396 O O . LYS A 1 176 ? -11.602 -19.969 -10.711 1 81.31 176 LYS A O 1
ATOM 1401 N N . LEU A 1 177 ? -12.18 -18.906 -8.812 1 81.94 177 LEU A N 1
ATOM 1402 C CA . LEU A 1 177 ? -11.961 -20.109 -8.016 1 81.94 177 LEU A CA 1
ATOM 1403 C C . LEU A 1 177 ? -12.977 -21.188 -8.375 1 81.94 177 LEU A C 1
ATOM 1405 O O . LEU A 1 177 ? -12.641 -22.375 -8.398 1 81.94 177 LEU A O 1
ATOM 1409 N N . TYR A 1 178 ? -14.133 -20.766 -8.703 1 79.88 178 TYR A N 1
ATOM 1410 C CA . TYR A 1 178 ? -15.164 -21.719 -9.094 1 79.88 178 TYR A CA 1
ATOM 1411 C C . TYR A 1 178 ? -14.859 -22.312 -10.461 1 79.88 178 TYR A C 1
ATOM 1413 O O . TYR A 1 178 ? -15.141 -23.484 -10.703 1 79.88 178 TYR A O 1
ATOM 1421 N N . GLU A 1 179 ? -14.328 -21.562 -11.32 1 74.25 179 GLU A N 1
ATOM 1422 C CA . GLU A 1 179 ? -13.992 -22.031 -12.664 1 74.25 179 GLU A CA 1
ATOM 1423 C C . GLU A 1 179 ? -12.773 -22.938 -12.641 1 74.25 179 GLU A C 1
ATOM 1425 O O . GLU A 1 179 ? -12.641 -23.828 -13.492 1 74.25 179 GLU A O 1
ATOM 1430 N N . GLY A 1 180 ? -11.781 -22.719 -11.859 1 61.34 180 GLY A N 1
ATOM 1431 C CA . GLY A 1 180 ? -10.562 -23.516 -11.781 1 61.34 180 GLY A CA 1
ATOM 1432 C C . GLY A 1 180 ? -10.672 -24.688 -10.82 1 61.34 180 GLY A C 1
ATOM 1433 O O . GLY A 1 180 ? -9.922 -25.656 -10.93 1 61.34 180 GLY A O 1
ATOM 1434 N N . THR A 1 181 ? -11.18 -24.469 -9.539 1 54.03 181 THR A N 1
ATOM 1435 C CA . THR A 1 181 ? -11.273 -25.562 -8.562 1 54.03 181 THR A CA 1
ATOM 1436 C C . THR A 1 181 ? -12.25 -26.625 -9.047 1 54.03 181 THR A C 1
ATOM 1438 O O . THR A 1 181 ? -13.375 -26.328 -9.445 1 54.03 181 THR A O 1
ATOM 1441 N N . SER A 1 182 ? -11.547 -27.625 -9.672 1 45.22 182 SER A N 1
ATOM 1442 C CA . SER A 1 182 ? -12.406 -28.766 -9.922 1 45.22 182 SER A CA 1
ATOM 1443 C C . SER A 1 182 ? -13.406 -28.969 -8.781 1 45.22 182 SER A C 1
ATOM 1445 O O . SER A 1 182 ? -13.016 -29.094 -7.621 1 45.22 182 SER A O 1
ATOM 1447 N N . MET A 1 183 ? -14.539 -28.438 -8.953 1 45 183 MET A N 1
ATOM 1448 C CA . MET A 1 183 ? -15.609 -28.734 -8.008 1 45 183 MET A CA 1
ATOM 1449 C C . MET A 1 183 ? -15.492 -30.172 -7.504 1 45 183 MET A C 1
ATOM 1451 O O . MET A 1 183 ? -15.445 -31.109 -8.297 1 45 183 MET A O 1
ATOM 1455 N N . SER A 1 184 ? -14.664 -30.312 -6.539 1 40.88 184 SER A N 1
ATOM 1456 C CA . SER A 1 184 ? -14.719 -31.672 -6.004 1 40.88 184 SER A CA 1
ATOM 1457 C C . SER A 1 184 ? -16.125 -32.25 -6.09 1 40.88 184 SER A C 1
ATOM 1459 O O . SER A 1 184 ? -17.109 -31.484 -6.055 1 40.88 184 SER A O 1
ATOM 1461 N N . PRO A 1 185 ? -16.141 -33.5 -6.598 1 36.5 185 PRO A N 1
ATOM 1462 C CA . PRO A 1 185 ? -17.438 -34.188 -6.664 1 36.5 185 PRO A CA 1
ATOM 1463 C C . PRO A 1 185 ? -18.297 -33.938 -5.426 1 36.5 185 PRO A C 1
ATOM 1465 O O . PRO A 1 185 ? -19.484 -34.25 -5.418 1 36.5 185 PRO A O 1
ATOM 1468 N N . PHE A 1 186 ? -17.734 -33.469 -4.379 1 37.38 186 PHE A N 1
ATOM 1469 C CA . PHE A 1 186 ? -18.562 -33.25 -3.201 1 37.38 186 PHE A CA 1
ATOM 1470 C C . PHE A 1 186 ? -19.5 -32.062 -3.398 1 37.38 186 PHE A C 1
ATOM 1472 O O . PHE A 1 186 ? -20.312 -31.75 -2.525 1 37.38 186 PHE A O 1
ATOM 1479 N N . ASN A 1 187 ? -19.141 -31.234 -4.312 1 38.47 187 ASN A N 1
ATOM 1480 C CA . ASN A 1 187 ? -19.969 -30.062 -4.609 1 38.47 187 ASN A CA 1
ATOM 1481 C C . ASN A 1 187 ? -21.422 -30.469 -4.82 1 38.47 187 ASN A C 1
ATOM 1483 O O . ASN A 1 187 ? -22.312 -29.609 -4.781 1 38.47 187 ASN A O 1
ATOM 1487 N N . GLN A 1 188 ? -21.625 -31.609 -5.297 1 35.88 188 GLN A N 1
ATOM 1488 C CA . GLN A 1 188 ? -23.016 -31.984 -5.551 1 35.88 188 GLN A CA 1
ATOM 1489 C C . GLN A 1 188 ? -23.812 -32.062 -4.254 1 35.88 188 GLN A C 1
ATOM 1491 O O . GLN A 1 188 ? -25.031 -32.188 -4.277 1 35.88 188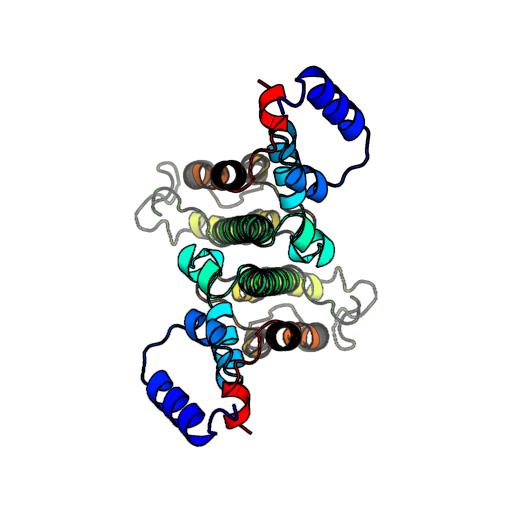 GLN A O 1
ATOM 1496 N N . VAL A 1 189 ? -23.188 -32.156 -3.139 1 33.47 189 VAL A N 1
ATOM 1497 C CA . VAL A 1 189 ? -24.062 -32.438 -1.996 1 33.47 189 VAL A CA 1
ATOM 1498 C C . VAL A 1 189 ? -24.656 -31.141 -1.479 1 33.47 189 VAL A C 1
ATOM 1500 O O . VAL A 1 189 ? -25.609 -31.156 -0.685 1 33.47 189 VAL A O 1
ATOM 1503 N N . SER A 1 190 ? -24.031 -30.016 -1.724 1 31.95 190 SER A N 1
ATOM 1504 C CA . SER A 1 190 ? -24.625 -28.906 -0.98 1 31.95 190 SER A CA 1
ATOM 1505 C C . SER A 1 190 ? -25.766 -28.266 -1.754 1 31.95 190 SER A C 1
ATOM 1507 O O . SER A 1 190 ? -26.281 -27.219 -1.366 1 31.95 190 SER A O 1
ATOM 1509 N N . ASP A 1 191 ? -26.219 -28.719 -2.902 1 29.38 191 ASP A N 1
ATOM 1510 C CA . ASP A 1 191 ? -27.516 -28.188 -3.307 1 29.38 191 ASP A CA 1
ATOM 1511 C C . ASP A 1 191 ? -28.609 -28.672 -2.367 1 29.38 191 ASP A C 1
ATOM 1513 O O . ASP A 1 191 ? -28.641 -29.828 -1.965 1 29.38 191 ASP A O 1
ATOM 1517 N N . MET B 1 1 ? 22.078 -34.344 -25.922 1 25.92 1 MET B N 1
ATOM 1518 C CA . MET B 1 1 ? 22.219 -33.438 -27.062 1 25.92 1 MET B CA 1
ATOM 1519 C C . MET B 1 1 ? 22.672 -32.062 -26.609 1 25.92 1 MET B C 1
ATOM 1521 O O . MET B 1 1 ? 21.984 -31.391 -25.828 1 25.92 1 MET B O 1
ATOM 1525 N N . TYR B 1 2 ? 23.984 -31.828 -26.547 1 31.3 2 TYR B N 1
ATOM 1526 C CA . TYR B 1 2 ? 24.828 -30.688 -26.141 1 31.3 2 TYR B CA 1
ATOM 1527 C C . TYR B 1 2 ? 24.453 -29.438 -26.922 1 31.3 2 TYR B C 1
ATOM 1529 O O . TYR B 1 2 ? 24.641 -29.375 -28.141 1 31.3 2 TYR B O 1
ATOM 1537 N N . ILE B 1 3 ? 23.344 -28.938 -26.719 1 38.81 3 ILE B N 1
ATOM 1538 C CA . ILE B 1 3 ? 23.109 -27.672 -27.422 1 38.81 3 ILE B CA 1
ATOM 1539 C C . ILE B 1 3 ? 24.375 -26.828 -27.391 1 38.81 3 ILE B C 1
ATOM 1541 O O . ILE B 1 3 ? 24.969 -26.609 -26.328 1 38.81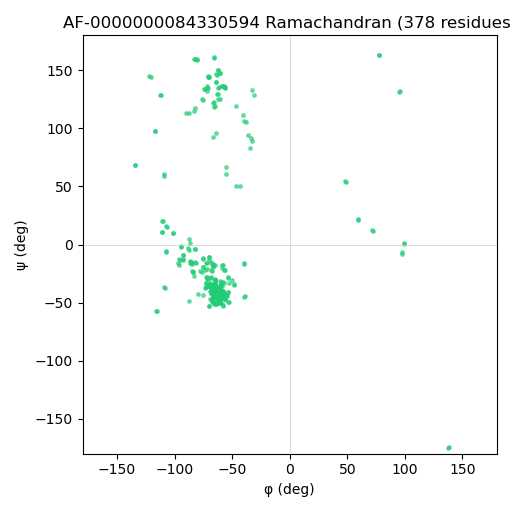 3 ILE B O 1
ATOM 1545 N N . CYS B 1 4 ? 25.062 -26.734 -28.5 1 38.47 4 CYS B N 1
ATOM 1546 C CA . CYS B 1 4 ? 26.297 -26.031 -28.844 1 38.47 4 CYS B CA 1
ATOM 1547 C C . CYS B 1 4 ? 26.266 -24.594 -28.328 1 38.47 4 CYS B C 1
ATOM 1549 O O . CYS B 1 4 ? 25.266 -23.891 -28.484 1 38.47 4 CYS B O 1
ATOM 1551 N N . SER B 1 5 ? 27.188 -24.281 -27.484 1 48.56 5 SER B N 1
ATOM 1552 C CA . SER B 1 5 ? 27.469 -23 -26.828 1 48.56 5 SER B CA 1
ATOM 1553 C C . SER B 1 5 ? 27.281 -21.844 -27.797 1 48.56 5 SER B C 1
ATOM 1555 O O . SER B 1 5 ? 26.656 -20.828 -27.438 1 48.56 5 SER B O 1
ATOM 1557 N N . PRO B 1 6 ? 27.828 -22.094 -28.969 1 43.72 6 PRO B N 1
ATOM 1558 C CA . PRO B 1 6 ? 27.688 -20.953 -29.891 1 43.72 6 PRO B CA 1
ATOM 1559 C C . PRO B 1 6 ? 26.25 -20.719 -30.312 1 43.72 6 PRO B C 1
ATOM 1561 O O . PRO B 1 6 ? 25.812 -19.578 -30.453 1 43.72 6 PRO B O 1
ATOM 1564 N N . ALA B 1 7 ? 25.578 -21.766 -30.578 1 41.16 7 ALA B N 1
ATOM 1565 C CA . ALA B 1 7 ? 24.188 -21.625 -31.016 1 41.16 7 ALA B CA 1
ATOM 1566 C C . ALA B 1 7 ? 23.328 -21.016 -29.922 1 41.16 7 ALA B C 1
ATOM 1568 O O . ALA B 1 7 ? 22.453 -20.172 -30.188 1 41.16 7 ALA B O 1
ATOM 1569 N N . ALA B 1 8 ? 23.656 -21.422 -28.75 1 46.25 8 ALA B N 1
ATOM 1570 C CA . ALA B 1 8 ? 22.906 -20.844 -27.625 1 46.25 8 ALA B CA 1
ATOM 1571 C C . ALA B 1 8 ? 23.156 -19.328 -27.531 1 46.25 8 ALA B C 1
ATOM 1573 O O . ALA B 1 8 ? 22.219 -18.562 -27.312 1 46.25 8 ALA B O 1
ATOM 1574 N N . ARG B 1 9 ? 24.406 -19 -27.766 1 50.56 9 ARG B N 1
ATOM 1575 C CA . ARG B 1 9 ? 24.75 -17.594 -27.75 1 50.56 9 ARG B CA 1
ATOM 1576 C C . ARG B 1 9 ? 24.094 -16.859 -28.922 1 50.56 9 ARG B C 1
ATOM 1578 O O . ARG B 1 9 ? 23.594 -15.742 -28.75 1 50.56 9 ARG B O 1
ATOM 1585 N N . TRP B 1 10 ? 24.266 -17.5 -30.031 1 47.06 10 TRP B N 1
ATOM 1586 C CA . TRP B 1 10 ? 23.625 -16.891 -31.188 1 47.06 10 TRP B CA 1
ATOM 1587 C C . TRP B 1 10 ? 22.141 -16.703 -30.953 1 47.06 10 TRP B C 1
ATOM 1589 O O . TRP B 1 10 ? 21.578 -15.656 -31.281 1 47.06 10 TRP B O 1
ATOM 1599 N N . PHE B 1 11 ? 21.562 -17.703 -30.453 1 46.59 11 PHE B N 1
ATOM 1600 C CA . PHE B 1 11 ? 20.125 -17.625 -30.156 1 46.59 11 PHE B CA 1
ATOM 1601 C C . PHE B 1 11 ? 19.844 -16.5 -29.172 1 46.59 11 PHE B C 1
ATOM 1603 O O . PHE B 1 11 ? 18.891 -15.742 -29.344 1 46.59 11 PHE B O 1
ATOM 1610 N N . VAL B 1 12 ? 20.641 -16.469 -28.188 1 50.88 12 VAL B N 1
ATOM 1611 C CA . VAL B 1 12 ? 20.469 -15.414 -27.203 1 50.88 12 VAL B CA 1
ATOM 1612 C C . VAL B 1 12 ? 20.641 -14.047 -27.859 1 50.88 12 VAL B C 1
ATOM 1614 O O . VAL B 1 12 ? 19.875 -13.117 -27.594 1 50.88 12 VAL B O 1
ATOM 1617 N N . ASP B 1 13 ? 21.672 -13.953 -28.641 1 50.12 13 ASP B N 1
ATOM 1618 C CA . ASP B 1 13 ? 21.938 -12.703 -29.359 1 50.12 13 ASP B CA 1
ATOM 1619 C C . ASP B 1 13 ? 20.781 -12.344 -30.281 1 50.12 13 ASP B C 1
ATOM 1621 O O . ASP B 1 13 ? 20.391 -11.172 -30.375 1 50.12 13 ASP B O 1
ATOM 1625 N N . GLN B 1 14 ? 20.344 -13.305 -30.953 1 48.22 14 GLN B N 1
ATOM 1626 C CA . GLN B 1 14 ? 19.219 -13.039 -31.844 1 48.22 14 GLN B CA 1
ATOM 1627 C C . GLN B 1 14 ? 17.953 -12.711 -31.062 1 48.22 14 GLN B C 1
ATOM 1629 O O . GLN B 1 14 ? 17.156 -11.875 -31.5 1 48.22 14 GLN B O 1
ATOM 1634 N N . PHE B 1 15 ? 17.859 -13.367 -30.047 1 50.25 15 PHE B N 1
ATOM 1635 C CA . PHE B 1 15 ? 16.656 -13.164 -29.234 1 50.25 15 PHE B CA 1
ATOM 1636 C C . PHE B 1 15 ? 16.703 -11.828 -28.516 1 50.25 15 PHE B C 1
ATOM 1638 O O . PHE B 1 15 ? 15.672 -11.195 -28.281 1 50.25 15 PHE B O 1
ATOM 1645 N N . GLU B 1 16 ? 17.891 -11.531 -28.125 1 52.78 16 GLU B N 1
ATOM 1646 C CA . GLU B 1 16 ? 18.016 -10.195 -27.547 1 52.78 16 GLU B CA 1
ATOM 1647 C C . GLU B 1 16 ? 17.484 -9.133 -28.5 1 52.78 16 GLU B C 1
ATOM 1649 O O . GLU B 1 16 ? 17.016 -8.078 -28.078 1 52.78 16 GLU B O 1
ATOM 1654 N N . LEU B 1 17 ? 17.609 -9.547 -29.719 1 49.75 17 LEU B N 1
ATOM 1655 C CA . LEU B 1 17 ? 17.094 -8.633 -30.734 1 49.75 17 LEU B CA 1
ATOM 1656 C C . LEU B 1 17 ? 15.578 -8.719 -30.828 1 49.75 17 LEU B C 1
ATOM 1658 O O . LEU B 1 17 ? 14.938 -7.809 -31.359 1 49.75 17 LEU B O 1
ATOM 1662 N N . LEU B 1 18 ? 15.125 -9.789 -30.406 1 48.66 18 LEU B N 1
ATOM 1663 C CA . LEU B 1 18 ? 13.672 -9.93 -30.484 1 48.66 18 LEU B CA 1
ATOM 1664 C C . LEU B 1 18 ? 13 -9.25 -29.297 1 48.66 18 LEU B C 1
ATOM 1666 O O . LEU B 1 18 ? 13.57 -9.188 -28.203 1 48.66 18 LEU B O 1
ATOM 1670 N N . ASP B 1 19 ? 12.242 -8.305 -29.531 1 56.19 19 ASP B N 1
ATOM 1671 C CA . ASP B 1 19 ? 11.398 -7.59 -28.578 1 56.19 19 ASP B CA 1
ATOM 1672 C C . ASP B 1 19 ? 10.648 -8.57 -27.688 1 56.19 19 ASP B C 1
ATOM 1674 O O . ASP B 1 19 ? 9.43 -8.719 -27.797 1 56.19 19 ASP B O 1
ATOM 1678 N N . ILE B 1 20 ? 11.43 -9.492 -27.125 1 60.34 20 ILE B N 1
ATOM 1679 C CA . ILE B 1 20 ? 10.852 -10.508 -26.266 1 60.34 20 ILE B CA 1
ATOM 1680 C C . ILE B 1 20 ? 10.516 -9.891 -24.906 1 60.34 20 ILE B C 1
ATOM 1682 O O . ILE B 1 20 ? 11.32 -9.156 -24.328 1 60.34 20 ILE B O 1
ATOM 1686 N N . THR B 1 21 ? 9.297 -10.031 -24.531 1 67 21 THR B N 1
ATOM 1687 C CA . THR B 1 21 ? 8.805 -9.469 -23.281 1 67 21 THR B CA 1
ATOM 1688 C C . THR B 1 21 ? 9.539 -10.086 -22.094 1 67 21 THR B C 1
ATOM 1690 O O . THR B 1 21 ? 10.141 -11.148 -22.203 1 67 21 THR B O 1
ATOM 1693 N N . ALA B 1 22 ? 9.672 -9.375 -21.078 1 68.88 22 ALA B N 1
ATOM 1694 C CA . ALA B 1 22 ? 10.281 -9.859 -19.844 1 68.88 22 ALA B CA 1
ATOM 1695 C C . ALA B 1 22 ? 9.695 -11.211 -19.438 1 68.88 22 ALA B C 1
ATOM 1697 O O . ALA B 1 22 ? 10.414 -12.086 -18.969 1 68.88 22 ALA B O 1
ATOM 1698 N N . SER B 1 23 ? 8.492 -11.445 -19.688 1 67.81 23 SER B N 1
ATOM 1699 C CA . SER B 1 23 ? 7.832 -12.711 -19.375 1 67.81 23 SER B CA 1
ATOM 1700 C C . SER B 1 23 ? 8.422 -13.852 -20.188 1 67.81 23 SER B C 1
ATOM 1702 O O . SER B 1 23 ? 8.719 -14.922 -19.656 1 67.81 23 SER B O 1
ATOM 1704 N N . HIS B 1 24 ? 8.633 -13.594 -21.422 1 65.62 24 HIS B N 1
ATOM 1705 C CA . HIS B 1 24 ? 9.195 -14.609 -22.312 1 65.62 24 HIS B CA 1
ATOM 1706 C C . HIS B 1 24 ? 10.641 -14.914 -21.938 1 65.62 24 HIS B C 1
ATOM 1708 O O . HIS B 1 24 ? 11.078 -16.062 -22.016 1 65.62 24 HIS B O 1
ATOM 1714 N N . LYS B 1 25 ? 11.305 -13.883 -21.578 1 67.94 25 LYS B N 1
ATOM 1715 C CA . LYS B 1 25 ? 12.695 -14.07 -21.172 1 67.94 25 LYS B CA 1
ATOM 1716 C C . LYS B 1 25 ? 12.789 -15 -19.969 1 67.94 25 LYS B C 1
ATOM 1718 O O . LYS B 1 25 ? 13.688 -15.844 -19.891 1 67.94 25 LYS B O 1
ATOM 1723 N N . LEU B 1 26 ? 11.891 -14.867 -19.078 1 70 26 LEU B N 1
ATOM 1724 C CA . LEU B 1 26 ? 11.898 -15.719 -17.891 1 70 26 LEU B CA 1
ATOM 1725 C C . LEU B 1 26 ? 11.578 -17.172 -18.266 1 70 26 LEU B C 1
ATOM 1727 O O . LEU B 1 26 ? 12.156 -18.094 -17.703 1 70 26 LEU B O 1
ATOM 1731 N N . THR B 1 27 ? 10.758 -17.297 -19.234 1 67 27 THR B N 1
ATOM 1732 C CA . THR B 1 27 ? 10.344 -18.641 -19.641 1 67 27 THR B CA 1
ATOM 1733 C C . THR B 1 27 ? 11.5 -19.391 -20.297 1 67 27 THR B C 1
ATOM 1735 O O . THR B 1 27 ? 11.625 -20.609 -20.141 1 67 27 THR B O 1
ATOM 1738 N N . LEU B 1 28 ? 12.297 -18.641 -20.953 1 63.62 28 LEU B N 1
ATOM 1739 C CA . LEU B 1 28 ? 13.406 -19.25 -21.672 1 63.62 28 LEU B CA 1
ATOM 1740 C C . LEU B 1 28 ? 14.516 -19.672 -20.719 1 63.62 28 LEU B C 1
ATOM 1742 O O . LEU B 1 28 ? 15.367 -20.484 -21.062 1 63.62 28 LEU B O 1
ATOM 1746 N N . GLY B 1 29 ? 14.516 -19.109 -19.547 1 62.88 29 GLY B N 1
ATOM 1747 C CA . GLY B 1 29 ? 15.391 -19.562 -18.484 1 62.88 29 GLY B CA 1
ATOM 1748 C C . GLY B 1 29 ? 16.844 -19.219 -18.719 1 62.88 29 GLY B C 1
ATOM 1749 O O . GLY B 1 29 ? 17.75 -19.859 -18.156 1 62.88 29 GLY B O 1
ATOM 1750 N N . ILE B 1 30 ? 17.188 -18.359 -19.688 1 64.19 30 ILE B N 1
ATOM 1751 C CA . ILE B 1 30 ? 18.562 -17.906 -19.891 1 64.19 30 ILE B CA 1
ATOM 1752 C C . ILE B 1 30 ? 19.016 -17.062 -18.703 1 64.19 30 ILE B C 1
ATOM 1754 O O . ILE B 1 30 ? 18.391 -16.062 -18.359 1 64.19 30 ILE B O 1
ATOM 1758 N N . ARG B 1 31 ? 20.031 -17.469 -18.109 1 71.12 31 ARG B N 1
ATOM 1759 C CA . ARG B 1 31 ? 20.469 -16.922 -16.828 1 71.12 31 ARG B CA 1
ATOM 1760 C C . ARG B 1 31 ? 20.672 -15.422 -16.922 1 71.12 31 ARG B C 1
ATOM 1762 O O . ARG B 1 31 ? 20.281 -14.68 -16.016 1 71.12 31 ARG B O 1
ATOM 1769 N N . THR B 1 32 ? 21.312 -14.914 -18 1 74.62 32 THR B N 1
ATOM 1770 C CA . THR B 1 32 ? 21.641 -13.492 -18.125 1 74.62 32 THR B CA 1
ATOM 1771 C C . THR B 1 32 ? 20.359 -12.664 -18.297 1 74.62 32 THR B C 1
ATOM 1773 O O . THR B 1 32 ? 20.375 -11.445 -18.125 1 74.62 32 THR B O 1
ATOM 1776 N N . TRP B 1 33 ? 19.297 -13.391 -18.609 1 75.31 33 TRP B N 1
ATOM 1777 C CA . TRP B 1 33 ? 18.047 -12.672 -18.859 1 75.31 33 TRP B CA 1
ATOM 1778 C C . TRP B 1 33 ? 17.188 -12.633 -17.609 1 75.31 33 TRP B C 1
ATOM 1780 O O . TRP B 1 33 ? 16.266 -11.82 -17.5 1 75.31 33 TRP B O 1
ATOM 1790 N N . ILE B 1 34 ? 17.469 -13.453 -16.703 1 79.81 34 ILE B N 1
ATOM 1791 C CA . ILE B 1 34 ? 16.562 -13.648 -15.578 1 79.81 34 ILE B CA 1
ATOM 1792 C C . ILE B 1 34 ? 16.531 -12.375 -14.727 1 79.81 34 ILE B C 1
ATOM 1794 O O . ILE B 1 34 ? 15.453 -11.859 -14.422 1 79.81 34 ILE B O 1
ATOM 1798 N N . GLU B 1 35 ? 17.688 -11.883 -14.406 1 82.69 35 GLU B N 1
ATOM 1799 C CA . GLU B 1 35 ? 17.734 -10.727 -13.516 1 82.69 35 GLU B CA 1
ATOM 1800 C C . GLU B 1 35 ? 17.078 -9.508 -14.164 1 82.69 35 GLU B C 1
ATOM 1802 O O . GLU B 1 35 ? 16.172 -8.898 -13.578 1 82.69 35 GLU B O 1
ATOM 1807 N N . PRO B 1 36 ? 17.453 -9.148 -15.398 1 81.56 36 PRO B N 1
ATOM 1808 C CA . PRO B 1 36 ? 16.781 -8 -16.016 1 81.56 36 PRO B CA 1
ATOM 1809 C C . PRO B 1 36 ? 15.281 -8.219 -16.203 1 81.56 36 PRO B C 1
ATOM 1811 O O . PRO B 1 36 ? 14.492 -7.277 -16.062 1 81.56 36 PRO B O 1
ATOM 1814 N N . ALA B 1 37 ? 14.914 -9.352 -16.516 1 82.75 37 ALA B N 1
ATOM 1815 C CA . ALA B 1 37 ? 13.492 -9.656 -16.688 1 82.75 37 ALA B CA 1
ATOM 1816 C C . ALA B 1 37 ? 12.742 -9.531 -15.367 1 82.75 37 ALA B C 1
ATOM 1818 O O . ALA B 1 37 ? 11.648 -8.961 -15.32 1 82.75 37 ALA B O 1
ATOM 1819 N N . ALA B 1 38 ? 13.32 -10.062 -14.328 1 84.75 38 ALA B N 1
ATOM 1820 C CA . ALA B 1 38 ? 12.711 -9.969 -13 1 84.75 38 ALA B CA 1
ATOM 1821 C C . ALA B 1 38 ? 12.562 -8.508 -12.57 1 84.75 38 ALA B C 1
ATOM 1823 O O . ALA B 1 38 ? 11.508 -8.109 -12.062 1 84.75 38 ALA B O 1
ATOM 1824 N N . LYS B 1 39 ? 13.555 -7.773 -12.836 1 83.56 39 LYS B N 1
ATOM 1825 C CA . LYS B 1 39 ? 13.531 -6.355 -12.492 1 83.56 39 LYS B CA 1
ATOM 1826 C C . LYS B 1 39 ? 12.43 -5.625 -13.258 1 83.56 39 LYS B C 1
ATOM 1828 O O . LYS B 1 39 ? 11.719 -4.793 -12.688 1 83.56 39 LYS B O 1
ATOM 1833 N N . ALA B 1 40 ? 12.289 -5.934 -14.445 1 82.44 40 ALA B N 1
ATOM 1834 C CA . ALA B 1 40 ? 11.258 -5.309 -15.273 1 82.44 40 ALA B CA 1
ATOM 1835 C C . ALA B 1 40 ? 9.859 -5.691 -14.789 1 82.44 40 ALA B C 1
ATOM 1837 O O . ALA B 1 40 ? 8.977 -4.84 -14.703 1 82.44 40 ALA B O 1
ATOM 1838 N N . LEU B 1 41 ? 9.719 -6.902 -14.469 1 84.31 41 LEU B N 1
ATOM 1839 C CA . LEU B 1 41 ? 8.406 -7.395 -14.055 1 84.31 41 LEU B CA 1
ATOM 1840 C C . LEU B 1 41 ? 8.039 -6.867 -12.672 1 84.31 41 LEU B C 1
ATOM 1842 O O . LEU B 1 41 ? 6.859 -6.695 -12.359 1 84.31 41 LEU B O 1
ATOM 1846 N N . LEU B 1 42 ? 9.008 -6.594 -11.891 1 84.81 42 LEU B N 1
ATOM 1847 C CA . LEU B 1 42 ? 8.742 -6.078 -10.555 1 84.81 42 LEU B CA 1
ATOM 1848 C C . LEU B 1 42 ? 8.32 -4.613 -10.609 1 84.81 42 LEU B C 1
ATOM 1850 O O . LEU B 1 42 ? 7.789 -4.082 -9.633 1 84.81 42 LEU B O 1
ATOM 1854 N N . ARG B 1 43 ? 8.5 -3.998 -11.727 1 79.94 43 ARG B N 1
ATOM 1855 C CA . ARG B 1 43 ? 8.141 -2.59 -11.867 1 79.94 43 ARG B CA 1
ATOM 1856 C C . ARG B 1 43 ? 6.668 -2.426 -12.211 1 79.94 43 ARG B C 1
ATOM 1858 O O . ARG B 1 43 ? 6.117 -1.328 -12.109 1 79.94 43 ARG B O 1
ATOM 1865 N N . GLN B 1 44 ? 6.152 -3.484 -12.633 1 82.5 44 GLN B N 1
ATOM 1866 C CA . GLN B 1 44 ? 4.723 -3.455 -12.914 1 82.5 44 GLN B CA 1
ATOM 1867 C C . GLN B 1 44 ? 3.971 -4.48 -12.07 1 82.5 44 GLN B C 1
ATOM 1869 O O . GLN B 1 44 ? 4.473 -5.582 -11.828 1 82.5 44 GLN B O 1
ATOM 1874 N N . PRO B 1 45 ? 2.805 -4.082 -11.703 1 86.06 45 PRO B N 1
ATOM 1875 C CA . PRO B 1 45 ? 2.037 -5.055 -10.922 1 86.06 45 PRO B CA 1
ATOM 1876 C C . PRO B 1 45 ? 1.743 -6.336 -11.703 1 86.06 45 PRO B C 1
ATOM 1878 O O . PRO B 1 45 ? 1.288 -6.277 -12.844 1 86.06 45 PRO B O 1
ATOM 1881 N N . ILE B 1 46 ? 1.918 -7.414 -11.109 1 86.75 46 ILE B N 1
ATOM 1882 C CA . ILE B 1 46 ? 1.763 -8.711 -11.75 1 86.75 46 ILE B CA 1
ATOM 1883 C C . ILE B 1 46 ? 0.307 -8.914 -12.164 1 86.75 46 ILE B C 1
ATOM 1885 O O . ILE B 1 46 ? 0.026 -9.547 -13.188 1 86.75 46 ILE B O 1
ATOM 1889 N N . TYR B 1 47 ? -0.562 -8.305 -11.391 1 86.25 47 TYR B N 1
ATOM 1890 C CA . TYR B 1 47 ? -1.978 -8.5 -11.688 1 86.25 47 TYR B CA 1
ATOM 1891 C C . TYR B 1 47 ? -2.367 -7.797 -12.977 1 86.25 47 TYR B C 1
ATOM 1893 O O . TYR B 1 47 ? -3.457 -8.023 -13.516 1 86.25 47 TYR B O 1
ATOM 1901 N N . GLN B 1 48 ? -1.52 -6.98 -13.516 1 86.62 48 GLN B N 1
ATOM 1902 C CA . GLN B 1 48 ? -1.797 -6.293 -14.773 1 86.62 48 GLN B CA 1
ATOM 1903 C C . GLN B 1 48 ? -1.401 -7.156 -15.969 1 86.62 48 GLN B C 1
ATOM 1905 O O . GLN B 1 48 ? -1.789 -6.867 -17.109 1 86.62 48 GLN B O 1
ATOM 1910 N N . LEU B 1 49 ? -0.633 -8.203 -15.734 1 83.56 49 LEU B N 1
ATOM 1911 C CA . LEU B 1 49 ? -0.345 -9.172 -16.797 1 83.56 49 LEU B CA 1
ATOM 1912 C C . LEU B 1 49 ? -1.582 -10 -17.125 1 83.56 49 LEU B C 1
ATOM 1914 O O . LEU B 1 49 ? -2.361 -10.344 -16.234 1 83.56 49 LEU B O 1
ATOM 1918 N N . SER B 1 50 ? -1.659 -10.281 -18.359 1 81 50 SER B N 1
ATOM 1919 C CA . SER B 1 50 ? -2.76 -11.156 -18.75 1 81 50 SER B CA 1
ATOM 1920 C C . SER B 1 50 ? -2.586 -12.555 -18.156 1 81 50 SER B C 1
ATOM 1922 O O . SER B 1 50 ? -1.485 -12.938 -17.766 1 81 50 SER B O 1
ATOM 1924 N N . MET B 1 51 ? -3.672 -13.289 -18.109 1 77.88 51 MET B N 1
ATOM 1925 C CA . MET B 1 51 ? -3.605 -14.664 -17.641 1 77.88 51 MET B CA 1
ATOM 1926 C C . MET B 1 51 ? -2.646 -15.492 -18.484 1 77.88 51 MET B C 1
ATOM 1928 O O . MET B 1 51 ? -1.892 -16.312 -17.953 1 77.88 51 MET B O 1
ATOM 1932 N N . ALA B 1 52 ? -2.686 -15.25 -19.75 1 78.31 52 ALA B N 1
ATOM 1933 C CA . ALA B 1 52 ? -1.804 -15.969 -20.656 1 78.31 52 ALA B CA 1
ATOM 1934 C C . ALA B 1 52 ? -0.338 -15.68 -20.344 1 78.31 52 ALA B C 1
ATOM 1936 O O . ALA B 1 52 ? 0.496 -16.594 -20.359 1 78.31 52 ALA B O 1
ATOM 1937 N N . GLU B 1 53 ? -0.013 -14.445 -20.094 1 79.06 53 GLU B N 1
ATOM 1938 C CA . GLU B 1 53 ? 1.35 -14.062 -19.75 1 79.06 53 GLU B CA 1
ATOM 1939 C C . GLU B 1 53 ? 1.775 -14.688 -18.422 1 79.06 53 GLU B C 1
ATOM 1941 O O . GLU B 1 53 ? 2.912 -15.148 -18.281 1 79.06 53 GLU B O 1
ATOM 1946 N N . GLN B 1 54 ? 0.87 -14.719 -17.484 1 82.88 54 GLN B N 1
ATOM 1947 C CA . GLN B 1 54 ? 1.164 -15.312 -16.188 1 82.88 54 GLN B CA 1
ATOM 1948 C C . GLN B 1 54 ? 1.401 -16.812 -16.312 1 82.88 54 GLN B C 1
ATOM 1950 O O . GLN B 1 54 ? 2.309 -17.359 -15.672 1 82.88 54 GLN B O 1
ATOM 1955 N N . GLU B 1 55 ? 0.615 -17.422 -17.125 1 80.12 55 GLU B N 1
ATOM 1956 C CA . GLU B 1 55 ? 0.797 -18.844 -17.375 1 80.12 55 GLU B CA 1
ATOM 1957 C C . GLU B 1 55 ? 2.125 -19.125 -18.078 1 80.12 55 GLU B C 1
ATOM 1959 O O . GLU B 1 55 ? 2.812 -20.094 -17.766 1 80.12 55 GLU B O 1
ATOM 1964 N N . GLU B 1 56 ? 2.422 -18.234 -18.984 1 76.88 56 GLU B N 1
ATOM 1965 C CA . GLU B 1 56 ? 3.654 -18.391 -19.75 1 76.88 56 GLU B CA 1
ATOM 1966 C C . GLU B 1 56 ? 4.879 -18.344 -18.844 1 76.88 56 GLU B C 1
ATOM 1968 O O . GLU B 1 56 ? 5.801 -19.141 -19 1 76.88 56 GLU B O 1
ATOM 1973 N N . ILE B 1 57 ? 4.887 -17.484 -17.906 1 80.69 57 ILE B N 1
ATOM 1974 C CA . ILE B 1 57 ? 6.055 -17.375 -17.047 1 80.69 57 ILE B CA 1
ATOM 1975 C C . ILE B 1 57 ? 5.992 -18.438 -15.953 1 80.69 57 ILE B C 1
ATOM 1977 O O . ILE B 1 57 ? 7.008 -18.766 -15.336 1 80.69 57 ILE B O 1
ATOM 1981 N N . GLY B 1 58 ? 4.812 -19.047 -15.766 1 83.5 58 GLY B N 1
ATOM 1982 C CA . GLY B 1 58 ? 4.586 -20 -14.695 1 83.5 58 GLY B CA 1
ATOM 1983 C C . GLY B 1 58 ? 3.963 -19.375 -13.461 1 83.5 58 GLY B C 1
ATOM 1984 O O . GLY B 1 58 ? 4.449 -18.359 -12.969 1 83.5 58 GLY B O 1
ATOM 1985 N N . PHE B 1 59 ? 2.963 -19.984 -12.953 1 83.5 59 PHE B N 1
ATOM 1986 C CA . PHE B 1 59 ? 2.211 -19.422 -11.844 1 83.5 59 PHE B CA 1
ATOM 1987 C C . PHE B 1 59 ? 3.076 -19.328 -10.586 1 83.5 59 PHE B C 1
ATOM 1989 O O . PHE B 1 59 ? 2.916 -18.422 -9.781 1 83.5 59 PHE B O 1
ATOM 1996 N N . ASP B 1 60 ? 3.986 -20.219 -10.453 1 84.94 60 ASP B N 1
ATOM 1997 C CA . ASP B 1 60 ? 4.879 -20.172 -9.305 1 84.94 60 ASP B CA 1
ATOM 1998 C C . ASP B 1 60 ? 5.816 -18.969 -9.383 1 84.94 60 ASP B C 1
ATOM 2000 O O . ASP B 1 60 ? 6.062 -18.297 -8.375 1 84.94 60 ASP B O 1
ATOM 2004 N N . VAL B 1 61 ? 6.305 -18.703 -10.547 1 85.62 61 VAL B N 1
ATOM 2005 C CA . VAL B 1 61 ? 7.176 -17.547 -10.766 1 85.62 61 VAL B CA 1
ATOM 2006 C C . VAL B 1 61 ? 6.379 -16.25 -10.594 1 85.62 61 VAL B C 1
ATOM 2008 O O . VAL B 1 61 ? 6.82 -15.336 -9.898 1 85.62 61 VAL B O 1
ATOM 2011 N N . ALA B 1 62 ? 5.215 -16.219 -11.211 1 87.25 62 ALA B N 1
ATOM 2012 C CA . ALA B 1 62 ? 4.352 -15.047 -11.078 1 87.25 62 ALA B CA 1
ATOM 2013 C C . ALA B 1 62 ? 4.023 -14.781 -9.609 1 87.25 62 ALA B C 1
ATOM 2015 O O . ALA B 1 62 ? 4.023 -13.625 -9.172 1 87.25 62 ALA B O 1
ATOM 2016 N N . LEU B 1 63 ? 3.787 -15.805 -8.898 1 88.81 63 LEU B N 1
ATOM 2017 C CA . LEU B 1 63 ? 3.471 -15.672 -7.48 1 88.81 63 LEU B CA 1
ATOM 2018 C C . LEU B 1 63 ? 4.672 -15.148 -6.699 1 88.81 63 LEU B C 1
ATOM 2020 O O . LEU B 1 63 ? 4.523 -14.281 -5.836 1 88.81 63 LEU B O 1
ATOM 2024 N N . THR B 1 64 ? 5.801 -15.648 -6.973 1 88.5 64 THR B N 1
ATOM 2025 C CA . THR B 1 64 ? 7.023 -15.18 -6.336 1 88.5 64 THR B CA 1
ATOM 2026 C C . THR B 1 64 ? 7.203 -13.68 -6.551 1 88.5 64 THR B C 1
ATOM 2028 O O . THR B 1 64 ? 7.488 -12.938 -5.609 1 88.5 64 THR B O 1
ATOM 2031 N N . LEU B 1 65 ? 7.008 -13.25 -7.754 1 89.12 65 LEU B N 1
ATOM 2032 C CA . LEU B 1 65 ? 7.137 -11.836 -8.094 1 89.12 65 LEU B CA 1
ATOM 2033 C C . LEU B 1 65 ? 6.047 -11.008 -7.414 1 89.12 65 LEU B C 1
ATOM 2035 O O . LEU B 1 65 ? 6.324 -9.938 -6.867 1 89.12 65 LEU B O 1
ATOM 2039 N N . SER B 1 66 ? 4.828 -11.492 -7.449 1 90.81 66 SER B N 1
ATOM 2040 C CA . SER B 1 66 ? 3.713 -10.805 -6.805 1 90.81 66 SER B CA 1
ATOM 2041 C C . SER B 1 66 ? 3.943 -10.664 -5.301 1 90.81 66 SER B C 1
ATOM 2043 O O . SER B 1 66 ? 3.703 -9.602 -4.727 1 90.81 66 SER B O 1
ATOM 2045 N N . ASN B 1 67 ? 4.379 -11.719 -4.684 1 90.12 67 ASN B N 1
ATOM 2046 C CA . ASN B 1 67 ? 4.684 -11.695 -3.256 1 90.12 67 ASN B CA 1
ATOM 2047 C C . ASN B 1 67 ? 5.77 -10.672 -2.932 1 90.12 67 ASN B C 1
ATOM 2049 O O . ASN B 1 67 ? 5.672 -9.961 -1.936 1 90.12 67 ASN B O 1
ATOM 2053 N N . ALA B 1 68 ? 6.77 -10.695 -3.75 1 89.94 68 ALA B N 1
ATOM 2054 C CA . ALA B 1 68 ? 7.84 -9.719 -3.564 1 89.94 68 ALA B CA 1
ATOM 2055 C C . ALA B 1 68 ? 7.301 -8.289 -3.652 1 89.94 68 ALA B C 1
ATOM 2057 O O . ALA B 1 68 ? 7.656 -7.438 -2.836 1 89.94 68 ALA B O 1
ATOM 2058 N N . GLN B 1 69 ? 6.457 -8.062 -4.605 1 90.62 69 GLN B N 1
ATOM 2059 C CA . GLN B 1 69 ? 5.852 -6.746 -4.766 1 90.62 69 GLN B CA 1
ATOM 2060 C C . GLN B 1 69 ? 5.035 -6.355 -3.537 1 90.62 69 GLN B C 1
ATOM 2062 O O . GLN B 1 69 ? 5.109 -5.219 -3.072 1 90.62 69 GLN B O 1
ATOM 2067 N N . GLN B 1 70 ? 4.301 -7.262 -3.086 1 90.88 70 GLN B N 1
ATOM 2068 C CA . GLN B 1 70 ? 3.473 -7.008 -1.913 1 90.88 70 GLN B CA 1
ATOM 2069 C C . GLN B 1 70 ? 4.332 -6.727 -0.684 1 90.88 70 GLN B C 1
ATOM 2071 O O . GLN B 1 70 ? 4.043 -5.809 0.087 1 90.88 70 GLN B O 1
ATOM 2076 N N . LEU B 1 71 ? 5.332 -7.504 -0.504 1 89.81 71 LEU B N 1
ATOM 2077 C CA . LEU B 1 71 ? 6.242 -7.309 0.62 1 89.81 71 LEU B CA 1
ATOM 2078 C C . LEU B 1 71 ? 6.879 -5.922 0.57 1 89.81 71 LEU B C 1
ATOM 2080 O O . LEU B 1 71 ? 6.941 -5.227 1.585 1 89.81 71 LEU B O 1
ATOM 2084 N N . LEU B 1 72 ? 7.32 -5.559 -0.575 1 89.5 72 LEU B N 1
ATOM 2085 C CA . LEU B 1 72 ? 7.961 -4.258 -0.74 1 89.5 72 LEU B CA 1
ATOM 2086 C C . LEU B 1 72 ? 6.965 -3.127 -0.507 1 89.5 72 LEU B C 1
ATOM 2088 O O . LEU B 1 72 ? 7.309 -2.105 0.094 1 89.5 72 LEU B O 1
ATOM 2092 N N . ALA B 1 73 ? 5.758 -3.33 -1.018 1 90.06 73 ALA B N 1
ATOM 2093 C CA . ALA B 1 73 ? 4.719 -2.324 -0.806 1 90.06 73 ALA B CA 1
ATOM 2094 C C . ALA B 1 73 ? 4.402 -2.166 0.679 1 90.06 73 ALA B C 1
ATOM 2096 O O . ALA B 1 73 ? 4.254 -1.046 1.173 1 90.06 73 ALA B O 1
ATOM 2097 N N . GLU B 1 74 ? 4.301 -3.213 1.369 1 89.31 74 GLU B N 1
ATOM 2098 C CA . GLU B 1 74 ? 4.031 -3.182 2.803 1 89.31 74 GLU B CA 1
ATOM 2099 C C . GLU B 1 74 ? 5.176 -2.525 3.568 1 89.31 74 GLU B C 1
ATOM 2101 O O . GLU B 1 74 ? 4.945 -1.763 4.508 1 89.31 74 GLU B O 1
ATOM 2106 N N . HIS B 1 75 ? 6.352 -2.906 3.195 1 90.62 75 HIS B N 1
ATOM 2107 C CA . HIS B 1 75 ? 7.527 -2.311 3.82 1 90.62 75 HIS B CA 1
ATOM 2108 C C . HIS B 1 75 ? 7.543 -0.797 3.637 1 90.62 75 HIS B C 1
ATOM 2110 O O . HIS B 1 75 ? 7.797 -0.055 4.586 1 90.62 75 HIS B O 1
ATOM 2116 N N . ARG B 1 76 ? 7.27 -0.399 2.436 1 92.75 76 ARG B N 1
ATOM 2117 C CA . ARG B 1 76 ? 7.195 1.026 2.131 1 92.75 76 ARG B CA 1
ATOM 2118 C C . ARG B 1 76 ? 6.137 1.717 2.984 1 92.75 76 ARG B C 1
ATOM 2120 O O . ARG B 1 76 ? 6.379 2.797 3.525 1 92.75 76 ARG B O 1
ATOM 2127 N N . LEU B 1 77 ? 5.02 1.114 3.07 1 93.81 77 LEU B N 1
ATOM 2128 C CA . LEU B 1 77 ? 3.939 1.651 3.891 1 93.81 77 LEU B CA 1
ATOM 2129 C C . LEU B 1 77 ? 4.375 1.777 5.348 1 93.81 77 LEU B C 1
ATOM 2131 O O . LEU B 1 77 ? 4.129 2.803 5.984 1 93.81 77 LEU B O 1
ATOM 2135 N N . GLN B 1 78 ? 5.004 0.789 5.844 1 91.81 78 GLN B N 1
ATOM 2136 C CA . GLN B 1 78 ? 5.453 0.802 7.23 1 91.81 78 GLN B CA 1
ATOM 2137 C C . GLN B 1 78 ? 6.414 1.96 7.488 1 91.81 78 GLN B C 1
ATOM 2139 O O . GLN B 1 78 ? 6.305 2.652 8.5 1 91.81 78 GLN B O 1
ATOM 2144 N N . ILE B 1 79 ? 7.281 2.137 6.59 1 93.31 79 ILE B N 1
ATOM 2145 C CA . ILE B 1 79 ? 8.234 3.23 6.727 1 93.31 79 ILE B CA 1
ATOM 2146 C C . ILE B 1 79 ? 7.5 4.566 6.656 1 93.31 79 ILE B C 1
ATOM 2148 O O . ILE B 1 79 ? 7.797 5.484 7.426 1 93.31 79 ILE B O 1
ATOM 2152 N N . ALA B 1 80 ? 6.551 4.648 5.773 1 94.88 80 ALA B N 1
ATOM 2153 C CA . ALA B 1 80 ? 5.828 5.895 5.535 1 94.88 80 ALA B CA 1
ATOM 2154 C C . ALA B 1 80 ? 5.023 6.309 6.762 1 94.88 80 ALA B C 1
ATOM 2156 O O . ALA B 1 80 ? 4.984 7.488 7.121 1 94.88 80 ALA B O 1
ATOM 2157 N N . VAL B 1 81 ? 4.422 5.34 7.41 1 93.25 81 VAL B N 1
ATOM 2158 C CA . VAL B 1 81 ? 3.453 5.672 8.445 1 93.25 81 VAL B CA 1
ATOM 2159 C C . VAL B 1 81 ? 4.152 5.738 9.805 1 93.25 81 VAL B C 1
ATOM 2161 O O . VAL B 1 81 ? 3.586 6.238 10.781 1 93.25 81 VAL B O 1
ATOM 2164 N N . THR B 1 82 ? 5.387 5.238 9.883 1 90.5 82 THR B N 1
ATOM 2165 C CA . THR B 1 82 ? 6.066 5.176 11.172 1 90.5 82 THR B CA 1
ATOM 2166 C C . THR B 1 82 ? 7.316 6.051 11.164 1 90.5 82 THR B C 1
ATOM 2168 O O . THR B 1 82 ? 8.383 5.613 10.719 1 90.5 82 THR B O 1
ATOM 2171 N N . PRO B 1 83 ? 7.168 7.254 11.703 1 92.06 83 PRO B N 1
ATOM 2172 C CA . PRO B 1 83 ? 8.391 8.055 11.828 1 92.06 83 PRO B CA 1
ATOM 2173 C C . PRO B 1 83 ? 9.469 7.352 12.641 1 92.06 83 PRO B C 1
ATOM 2175 O O . PRO B 1 83 ? 9.172 6.707 13.656 1 92.06 83 PRO B O 1
ATOM 2178 N N . PRO B 1 84 ? 10.648 7.434 12.156 1 91.5 84 PRO B N 1
ATOM 2179 C CA . PRO B 1 84 ? 11.711 6.812 12.953 1 91.5 84 PRO B CA 1
ATOM 2180 C C . PRO B 1 84 ? 11.891 7.48 14.312 1 91.5 84 PRO B C 1
ATOM 2182 O O . PRO B 1 84 ? 11.812 8.703 14.414 1 91.5 84 PRO B O 1
ATOM 2185 N N . HIS B 1 85 ? 12.109 6.633 15.25 1 87.25 85 HIS B N 1
ATOM 2186 C CA . HIS B 1 85 ? 12.406 7.156 16.578 1 87.25 85 HIS B CA 1
ATOM 2187 C C . HIS B 1 85 ? 13.797 7.773 16.641 1 87.25 85 HIS B C 1
ATOM 2189 O O . HIS B 1 85 ? 14.766 7.188 16.125 1 87.25 85 HIS B O 1
ATOM 2195 N N . VAL B 1 86 ? 13.75 8.961 17.219 1 86.88 86 VAL B N 1
ATOM 2196 C CA . VAL B 1 86 ? 15.039 9.609 17.422 1 86.88 86 VAL B CA 1
ATOM 2197 C C . VAL B 1 86 ? 15.633 9.18 18.75 1 86.88 86 VAL B C 1
ATOM 2199 O O . VAL B 1 86 ? 15.109 9.531 19.812 1 86.88 86 VAL B O 1
ATOM 2202 N N . HIS B 1 87 ? 16.781 8.414 18.672 1 83.44 87 HIS B N 1
ATOM 2203 C CA . HIS B 1 87 ? 17.484 7.938 19.859 1 83.44 87 HIS B CA 1
ATOM 2204 C C . HIS B 1 87 ? 16.5 7.301 20.844 1 83.44 87 HIS B C 1
ATOM 2206 O O . HIS B 1 87 ? 16.453 7.684 22.016 1 83.44 87 HIS B O 1
ATOM 2212 N N . TYR B 1 88 ? 15.719 6.301 20.359 1 80.75 88 TYR B N 1
ATOM 2213 C CA . TYR B 1 88 ? 14.781 5.496 21.141 1 80.75 88 TYR B CA 1
ATOM 2214 C C . TYR B 1 88 ? 13.734 6.379 21.797 1 80.75 88 TYR B C 1
ATOM 2216 O O . TYR B 1 88 ? 13.25 6.062 22.891 1 80.75 88 TYR B O 1
ATOM 2224 N N . GLY B 1 89 ? 13.578 7.574 21.234 1 86 89 GLY B N 1
ATOM 2225 C CA . GLY B 1 89 ? 12.562 8.477 21.734 1 86 89 GLY B CA 1
ATOM 2226 C C . GLY B 1 89 ? 13.117 9.539 22.672 1 86 89 GLY B C 1
ATOM 2227 O O . GLY B 1 89 ? 12.383 10.414 23.141 1 86 89 GLY B O 1
ATOM 2228 N N . TYR B 1 90 ? 14.43 9.531 22.891 1 92 90 TYR B N 1
ATOM 2229 C CA . TYR B 1 90 ? 15.031 10.5 23.797 1 92 90 TYR B CA 1
ATOM 2230 C C . TYR B 1 90 ? 15.508 11.734 23.031 1 92 90 TYR B C 1
ATOM 2232 O O . TYR B 1 90 ? 15.867 12.742 23.656 1 92 90 TYR B O 1
ATOM 2240 N N . GLY B 1 91 ? 15.477 11.656 21.812 1 92.88 91 GLY B N 1
ATOM 2241 C CA . GLY B 1 91 ? 15.984 12.758 21 1 92.88 91 GLY B CA 1
ATOM 2242 C C . GLY B 1 91 ? 17.5 12.789 20.922 1 92.88 91 GLY B C 1
ATOM 2243 O O . GLY B 1 91 ? 18.188 12.07 21.656 1 92.88 91 GLY B O 1
ATOM 2244 N N . ALA B 1 92 ? 17.953 13.523 19.953 1 93.25 92 ALA B N 1
ATOM 2245 C CA . ALA B 1 92 ? 19.406 13.719 19.859 1 93.25 92 ALA B CA 1
ATOM 2246 C C . ALA B 1 92 ? 19.953 14.398 21.109 1 93.25 92 ALA B C 1
ATOM 2248 O O . ALA B 1 92 ? 19.281 15.25 21.703 1 93.25 92 ALA B O 1
ATOM 2249 N N . VAL B 1 93 ? 21.141 14.047 21.438 1 92 93 VAL B N 1
ATOM 2250 C CA . VAL B 1 93 ? 21.75 14.539 22.656 1 92 93 VAL B CA 1
ATOM 2251 C C . VAL B 1 93 ? 21.844 16.062 22.625 1 92 93 VAL B C 1
ATOM 2253 O O . VAL B 1 93 ? 21.688 16.719 23.656 1 92 93 VAL B O 1
ATOM 2256 N N . GLN B 1 94 ? 22 16.672 21.484 1 92.88 94 GLN B N 1
ATOM 2257 C CA . GLN B 1 94 ? 22.188 18.109 21.312 1 92.88 94 GLN B CA 1
ATOM 2258 C C . GLN B 1 94 ? 20.844 18.828 21.203 1 92.88 94 GLN B C 1
ATOM 2260 O O . GLN B 1 94 ? 20.797 20.047 21.109 1 92.88 94 GLN B O 1
ATOM 2265 N N . CYS B 1 95 ? 19.75 18.109 21.172 1 95.44 95 CYS B N 1
ATOM 2266 C CA . CYS B 1 95 ? 18.406 18.688 21.078 1 95.44 95 CYS B CA 1
ATOM 2267 C C . CYS B 1 95 ? 18.031 19.375 22.375 1 95.44 95 CYS B C 1
ATOM 2269 O O . CYS B 1 95 ? 18.297 18.859 23.469 1 95.44 95 CYS B O 1
ATOM 2271 N N . ALA B 1 96 ? 17.469 20.578 22.219 1 94.75 96 ALA B N 1
ATOM 2272 C CA . ALA B 1 96 ? 17.047 21.359 23.391 1 94.75 96 ALA B CA 1
ATOM 2273 C C . ALA B 1 96 ? 16.047 20.578 24.234 1 94.75 96 ALA B C 1
ATOM 2275 O O . ALA B 1 96 ? 15.875 20.875 25.422 1 94.75 96 ALA B O 1
ATOM 2276 N N . HIS B 1 97 ? 15.469 19.562 23.656 1 94.44 97 HIS B N 1
ATOM 2277 C CA . HIS B 1 97 ? 14.438 18.797 24.344 1 94.44 97 HIS B CA 1
ATOM 2278 C C . HIS B 1 97 ? 14.93 17.406 24.688 1 94.44 97 HIS B C 1
ATOM 2280 O O . HIS B 1 97 ? 14.133 16.484 24.891 1 94.44 97 HIS B O 1
ATOM 2286 N N . TYR B 1 98 ? 16.188 17.297 24.703 1 94.38 98 TYR B N 1
ATOM 2287 C CA . TYR B 1 98 ? 16.766 15.984 24.969 1 94.38 98 TYR B CA 1
ATOM 2288 C C . TYR B 1 98 ? 16.312 15.453 26.328 1 94.38 98 TYR B C 1
ATOM 2290 O O . TYR B 1 98 ? 16.25 16.203 27.312 1 94.38 98 TYR B O 1
ATOM 2298 N N . GLY B 1 99 ? 15.938 14.109 26.391 1 93.94 99 GLY B N 1
ATOM 2299 C CA . GLY B 1 99 ? 15.578 13.492 27.656 1 93.94 99 GLY B CA 1
ATOM 2300 C C . GLY B 1 99 ? 14.367 12.586 27.547 1 93.94 99 GLY B C 1
ATOM 2301 O O . GLY B 1 99 ? 13.867 12.328 26.453 1 93.94 99 GLY B O 1
ATOM 2302 N N . SER B 1 100 ? 13.875 12.047 28.609 1 91.44 100 SER B N 1
ATOM 2303 C CA . SER B 1 100 ? 12.82 11.039 28.688 1 91.44 100 SER B CA 1
ATOM 2304 C C . SER B 1 100 ? 11.484 11.594 28.219 1 91.44 100 SER B C 1
ATOM 2306 O O . SER B 1 100 ? 10.609 10.836 27.781 1 91.44 100 SER B O 1
ATOM 2308 N N . GLU B 1 101 ? 11.422 12.93 28.156 1 93.56 101 GLU B N 1
ATOM 2309 C CA . GLU B 1 101 ? 10.148 13.531 27.781 1 93.56 101 GLU B CA 1
ATOM 2310 C C . GLU B 1 101 ? 10.156 13.961 26.312 1 93.56 101 GLU B C 1
ATOM 2312 O O . GLU B 1 101 ? 9.234 14.633 25.844 1 93.56 101 GLU B O 1
ATOM 2317 N N . HIS B 1 102 ? 11.109 13.594 25.609 1 94.62 102 HIS B N 1
ATOM 2318 C CA . HIS B 1 102 ? 11.273 14.07 24.234 1 94.62 102 HIS B CA 1
ATOM 2319 C C . HIS B 1 102 ? 10.086 13.664 23.375 1 94.62 102 HIS B C 1
ATOM 2321 O O . HIS B 1 102 ? 9.672 14.414 22.484 1 94.62 102 HIS B O 1
ATOM 2327 N N . LYS B 1 103 ? 9.539 12.508 23.609 1 90.88 103 LYS B N 1
ATOM 2328 C CA . LYS B 1 103 ? 8.445 11.992 22.812 1 90.88 103 LYS B CA 1
ATOM 2329 C C . LYS B 1 103 ? 7.25 12.945 22.812 1 90.88 103 LYS B C 1
ATOM 2331 O O . LYS B 1 103 ? 6.449 12.953 21.875 1 90.88 103 LYS B O 1
ATOM 2336 N N . ARG B 1 104 ? 7.227 13.789 23.844 1 92.44 104 ARG B N 1
ATOM 2337 C CA . ARG B 1 104 ? 6.117 14.727 23.953 1 92.44 104 ARG B CA 1
ATOM 2338 C C . ARG B 1 104 ? 6.582 16.156 23.703 1 92.44 104 ARG B C 1
ATOM 2340 O O . ARG B 1 104 ? 5.836 17.109 23.922 1 92.44 104 ARG B O 1
ATOM 2347 N N . SER B 1 105 ? 7.762 16.266 23.234 1 95.38 105 SER B N 1
ATOM 2348 C CA . SER B 1 105 ? 8.344 17.594 22.984 1 95.38 105 SER B CA 1
ATOM 2349 C C . SER B 1 105 ? 7.852 18.172 21.672 1 95.38 105 SER B C 1
ATOM 2351 O O . SER B 1 105 ? 7.398 17.438 20.797 1 95.38 105 SER B O 1
ATOM 2353 N N . PRO B 1 106 ? 7.961 19.438 21.578 1 95.44 106 PRO B N 1
ATOM 2354 C CA . PRO B 1 106 ? 7.645 20.078 20.297 1 95.44 106 PRO B CA 1
ATOM 2355 C C . PRO B 1 106 ? 8.492 19.531 19.141 1 95.44 106 PRO B C 1
ATOM 2357 O O . PRO B 1 106 ? 8.008 19.438 18.016 1 95.44 106 PRO B O 1
ATOM 2360 N N . CYS B 1 107 ? 9.664 19.172 19.406 1 96.69 107 CYS B N 1
ATOM 2361 C CA . CYS B 1 107 ? 10.547 18.625 18.375 1 96.69 107 CYS B CA 1
ATOM 2362 C C . CYS B 1 107 ? 10.016 17.297 17.844 1 96.69 107 CYS B C 1
ATOM 2364 O O . CYS B 1 107 ? 9.922 17.109 16.625 1 96.69 107 CYS B O 1
ATOM 2366 N N . ALA B 1 108 ? 9.641 16.406 18.734 1 95.25 108 ALA B N 1
ATOM 2367 C CA . ALA B 1 108 ? 9.102 15.102 18.359 1 95.25 108 ALA B CA 1
ATOM 2368 C C . ALA B 1 108 ? 7.781 15.25 17.594 1 95.25 108 ALA B C 1
ATOM 2370 O O . ALA B 1 108 ? 7.551 14.578 16.594 1 95.25 108 ALA B O 1
ATOM 2371 N N . GLU B 1 109 ? 6.961 16.094 18.078 1 95.12 109 GLU B N 1
ATOM 2372 C CA . GLU B 1 109 ? 5.676 16.328 17.438 1 95.12 109 GLU B CA 1
ATOM 2373 C C . GLU B 1 109 ? 5.855 16.859 16.016 1 95.12 109 GLU B C 1
ATOM 2375 O O . GLU B 1 109 ? 5.164 16.422 15.094 1 95.12 109 GLU B O 1
ATOM 2380 N N . ALA B 1 110 ? 6.727 17.812 15.898 1 95.75 110 ALA B N 1
ATOM 2381 C CA . ALA B 1 110 ? 7.02 18.359 14.586 1 95.75 110 ALA B CA 1
ATOM 2382 C C . ALA B 1 110 ? 7.578 17.297 13.648 1 95.75 110 ALA B C 1
ATOM 2384 O O . ALA B 1 110 ? 7.203 17.234 12.477 1 95.75 110 ALA B O 1
ATOM 2385 N N . TRP B 1 111 ? 8.422 16.5 14.195 1 95.56 111 TRP B N 1
ATOM 2386 C CA . TRP B 1 111 ? 9.023 15.414 13.422 1 95.56 111 TRP B CA 1
ATOM 2387 C C . TRP B 1 111 ? 7.949 14.461 12.898 1 95.56 111 TRP B C 1
ATOM 2389 O O . TRP B 1 111 ? 7.926 14.141 11.703 1 95.56 111 TRP B O 1
ATOM 2399 N N . ASP B 1 112 ? 7.082 14.023 13.742 1 94.12 112 ASP B N 1
ATOM 2400 C CA . ASP B 1 112 ? 6.004 13.109 13.367 1 94.12 112 ASP B CA 1
ATOM 2401 C C . ASP B 1 112 ? 5.117 13.727 12.289 1 94.12 112 ASP B C 1
ATOM 2403 O O . ASP B 1 112 ? 4.746 13.047 11.32 1 94.12 112 ASP B O 1
ATOM 2407 N N . ARG B 1 113 ? 4.844 14.938 12.469 1 93.44 113 ARG B N 1
ATOM 2408 C CA . ARG B 1 113 ? 3.996 15.641 11.508 1 93.44 113 ARG B CA 1
ATOM 2409 C C . ARG B 1 113 ? 4.676 15.75 10.148 1 93.44 113 ARG B C 1
ATOM 2411 O O . ARG B 1 113 ? 4.078 15.422 9.125 1 93.44 113 ARG B O 1
ATOM 2418 N N . ILE B 1 114 ? 5.871 16.203 10.156 1 94.5 114 ILE B N 1
ATOM 2419 C CA . ILE B 1 114 ? 6.617 16.375 8.914 1 94.5 114 ILE B CA 1
ATOM 2420 C C . ILE B 1 114 ? 6.801 15.023 8.219 1 94.5 114 ILE B C 1
ATOM 2422 O O . ILE B 1 114 ? 6.66 14.922 7 1 94.5 114 ILE B O 1
ATOM 2426 N N . TRP B 1 115 ? 7.082 14.062 9.008 1 95.62 115 TRP B N 1
ATOM 2427 C CA . TRP B 1 115 ? 7.285 12.734 8.438 1 95.62 115 TRP B CA 1
ATOM 2428 C C . TRP B 1 115 ? 6.051 12.281 7.66 1 95.62 115 TRP B C 1
ATOM 2430 O O . TRP B 1 115 ? 6.152 11.898 6.488 1 95.62 115 TRP B O 1
ATOM 2440 N N . TRP B 1 116 ? 4.906 12.336 8.258 1 95.06 116 TRP B N 1
ATOM 2441 C CA . TRP B 1 116 ? 3.686 11.859 7.617 1 95.06 116 TRP B CA 1
ATOM 2442 C C . TRP B 1 116 ? 3.312 12.75 6.434 1 95.06 116 TRP B C 1
ATOM 2444 O O . TRP B 1 116 ? 3.006 12.25 5.348 1 95.06 116 TRP B O 1
ATOM 2454 N N . THR B 1 117 ? 3.48 14.039 6.629 1 94.12 117 THR B N 1
ATOM 2455 C CA . THR B 1 117 ? 2.91 14.953 5.648 1 94.12 117 THR B CA 1
ATOM 2456 C C . THR B 1 117 ? 3.859 15.133 4.465 1 94.12 117 THR B C 1
ATOM 2458 O O . THR B 1 117 ? 3.436 15.531 3.377 1 94.12 117 THR B O 1
ATOM 2461 N N . ARG B 1 118 ? 5.078 14.898 4.688 1 94.31 118 ARG B N 1
ATOM 2462 C CA . ARG B 1 118 ? 6.023 15.117 3.596 1 94.31 118 ARG B CA 1
ATOM 2463 C C . ARG B 1 118 ? 6.672 13.805 3.162 1 94.31 118 ARG B C 1
ATOM 2465 O O . ARG B 1 118 ? 6.5 13.375 2.021 1 94.31 118 ARG B O 1
ATOM 2472 N N . VAL B 1 119 ? 7.305 13.141 4.09 1 94.81 119 VAL B N 1
ATOM 2473 C CA . VAL B 1 119 ? 8.047 11.938 3.744 1 94.81 119 VAL B CA 1
ATOM 2474 C C . VAL B 1 119 ? 7.066 10.82 3.381 1 94.81 119 VAL B C 1
ATOM 2476 O O . VAL B 1 119 ? 7.18 10.211 2.314 1 94.81 119 VAL B O 1
ATOM 2479 N N . GLY B 1 120 ? 6.098 10.57 4.312 1 95.56 120 GLY B N 1
ATOM 2480 C CA . GLY B 1 120 ? 5.098 9.547 4.043 1 95.56 120 GLY B CA 1
ATOM 2481 C C . GLY B 1 120 ? 4.363 9.773 2.732 1 95.56 120 GLY B C 1
ATOM 2482 O O . GLY B 1 120 ? 4.191 8.836 1.946 1 95.56 120 GLY B O 1
ATOM 2483 N N . ARG B 1 121 ? 4.008 11 2.543 1 94.44 121 ARG B N 1
ATOM 2484 C CA . ARG B 1 121 ? 3.305 11.352 1.312 1 94.44 121 ARG B CA 1
ATOM 2485 C C . ARG B 1 121 ? 4.184 11.094 0.09 1 94.44 121 ARG B C 1
ATOM 2487 O O . ARG B 1 121 ? 3.697 10.625 -0.941 1 94.44 121 ARG B O 1
ATOM 2494 N N . GLY B 1 122 ? 5.418 11.414 0.182 1 94.81 122 GLY B N 1
ATOM 2495 C CA . GLY B 1 122 ? 6.352 11.18 -0.907 1 94.81 122 GLY B CA 1
ATOM 2496 C C . GLY B 1 122 ? 6.562 9.703 -1.201 1 94.81 122 GLY B C 1
ATOM 2497 O O . GLY B 1 122 ? 6.559 9.289 -2.363 1 94.81 122 GLY B O 1
ATOM 2498 N N . LEU B 1 123 ? 6.656 8.93 -0.163 1 94.5 123 LEU B N 1
ATOM 2499 C CA . LEU B 1 123 ? 6.922 7.504 -0.293 1 94.5 123 LEU B CA 1
ATOM 2500 C C . LEU B 1 123 ? 5.707 6.777 -0.861 1 94.5 123 LEU B C 1
ATOM 2502 O O . LEU B 1 123 ? 5.852 5.773 -1.564 1 94.5 123 LEU B O 1
ATOM 2506 N N . LEU B 1 124 ? 4.516 7.328 -0.567 1 95.06 124 LEU B N 1
ATOM 2507 C CA . LEU B 1 124 ? 3.287 6.629 -0.935 1 95.06 124 LEU B CA 1
ATOM 2508 C C . LEU B 1 124 ? 2.602 7.32 -2.109 1 95.06 124 LEU B C 1
ATOM 2510 O O . LEU B 1 124 ? 1.418 7.086 -2.367 1 95.06 124 LEU B O 1
ATOM 2514 N N . HIS B 1 125 ? 3.311 8.156 -2.771 1 92.12 125 HIS B N 1
ATOM 2515 C CA . HIS B 1 125 ? 2.721 8.805 -3.936 1 92.12 125 HIS B CA 1
ATOM 2516 C C . HIS B 1 125 ? 2.215 7.777 -4.941 1 92.12 125 HIS B C 1
ATOM 2518 O O . HIS B 1 125 ? 2.928 6.832 -5.277 1 92.12 125 HIS B O 1
ATOM 2524 N N . PRO B 1 126 ? 1.088 7.922 -5.473 1 81.75 126 PRO B N 1
ATOM 2525 C CA . PRO B 1 126 ? 0.459 6.871 -6.277 1 81.75 126 PRO B CA 1
ATOM 2526 C C . PRO B 1 126 ? 1.123 6.695 -7.641 1 81.75 126 PRO B C 1
ATOM 2528 O O . PRO B 1 126 ? 1.188 5.578 -8.164 1 81.75 126 PRO B O 1
ATOM 2531 N N . THR B 1 127 ? 1.606 7.691 -8.234 1 81.56 127 THR B N 1
ATOM 2532 C CA . THR B 1 127 ? 2.105 7.613 -9.602 1 81.56 127 THR B CA 1
ATOM 2533 C C . THR B 1 127 ? 3.629 7.707 -9.625 1 81.56 127 THR B C 1
ATOM 2535 O O . THR B 1 127 ? 4.281 7.047 -10.438 1 81.56 127 THR B O 1
ATOM 2538 N N . ASN B 1 128 ? 4.125 8.555 -8.719 1 86.62 128 ASN B N 1
ATOM 2539 C CA . ASN B 1 128 ? 5.566 8.781 -8.695 1 86.62 128 ASN B CA 1
ATOM 2540 C C . ASN B 1 128 ? 6.121 8.727 -7.277 1 86.62 128 ASN B C 1
ATOM 2542 O O . ASN B 1 128 ? 6.605 9.734 -6.762 1 86.62 128 ASN B O 1
ATOM 2546 N N . PRO B 1 129 ? 6.098 7.574 -6.742 1 90.5 129 PRO B N 1
ATOM 2547 C CA . PRO B 1 129 ? 6.633 7.48 -5.383 1 90.5 129 PRO B CA 1
ATOM 2548 C C . PRO B 1 129 ? 8.148 7.668 -5.328 1 90.5 129 PRO B C 1
ATOM 2550 O O . PRO B 1 129 ? 8.859 7.246 -6.242 1 90.5 129 PRO B O 1
ATOM 2553 N N . ILE B 1 130 ? 8.594 8.289 -4.312 1 92.69 130 ILE B N 1
ATOM 2554 C CA . ILE B 1 130 ? 10.031 8.375 -4.055 1 92.69 130 ILE B CA 1
ATOM 2555 C C . ILE B 1 130 ? 10.602 6.98 -3.83 1 92.69 130 ILE B C 1
ATOM 2557 O O . ILE B 1 130 ? 10.07 6.207 -3.027 1 92.69 130 ILE B O 1
ATOM 2561 N N . THR B 1 131 ? 11.648 6.684 -4.539 1 88.94 131 THR B N 1
ATOM 2562 C CA . THR B 1 131 ? 12.281 5.383 -4.371 1 88.94 131 THR B CA 1
ATOM 2563 C C . THR B 1 131 ? 13.242 5.398 -3.184 1 88.94 131 THR B C 1
ATOM 2565 O O . THR B 1 131 ? 13.688 6.465 -2.754 1 88.94 131 THR B O 1
ATOM 2568 N N . PHE B 1 132 ? 13.562 4.277 -2.668 1 86.81 132 PHE B N 1
ATOM 2569 C CA . PHE B 1 132 ? 14.359 4.176 -1.448 1 86.81 132 PHE B CA 1
ATOM 2570 C C . PHE B 1 132 ? 15.766 4.727 -1.669 1 86.81 132 PHE B C 1
ATOM 2572 O O . PHE B 1 132 ? 16.375 5.281 -0.751 1 86.81 132 PHE B O 1
ATOM 2579 N N . ASP B 1 133 ? 16.266 4.547 -2.889 1 86.06 133 ASP B N 1
ATOM 2580 C CA . ASP B 1 133 ? 17.594 5.043 -3.188 1 86.06 133 ASP B CA 1
ATOM 2581 C C . ASP B 1 133 ? 17.641 6.566 -3.145 1 86.06 133 ASP B C 1
ATOM 2583 O O . ASP B 1 133 ? 18.719 7.156 -2.969 1 86.06 133 ASP B O 1
ATOM 2587 N N . LYS B 1 134 ? 16.5 7.215 -3.24 1 91.62 134 LYS B N 1
ATOM 2588 C CA . LYS B 1 134 ? 16.422 8.672 -3.234 1 91.62 134 LYS B CA 1
ATOM 2589 C C . LYS B 1 134 ? 15.852 9.188 -1.92 1 91.62 134 LYS B C 1
ATOM 2591 O O . LYS B 1 134 ? 15.781 10.398 -1.698 1 91.62 134 LYS B O 1
ATOM 2596 N N . ALA B 1 135 ? 15.414 8.297 -1.098 1 92.12 135 ALA B N 1
ATOM 2597 C CA . ALA B 1 135 ? 14.656 8.656 0.097 1 92.12 135 ALA B CA 1
ATOM 2598 C C . ALA B 1 135 ? 15.484 9.523 1.035 1 92.12 135 ALA B C 1
ATOM 2600 O O . ALA B 1 135 ? 15.016 10.547 1.534 1 92.12 135 ALA B O 1
ATOM 2601 N N . GLU B 1 136 ? 16.703 9.133 1.247 1 89.94 136 GLU B N 1
ATOM 2602 C CA . GLU B 1 136 ? 17.547 9.898 2.162 1 89.94 136 GLU B CA 1
ATOM 2603 C C . GLU B 1 136 ? 17.734 11.328 1.668 1 89.94 136 GLU B C 1
ATOM 2605 O O . GLU B 1 136 ? 17.594 12.281 2.436 1 89.94 136 GLU B O 1
ATOM 2610 N N . THR B 1 137 ? 18.109 11.43 0.445 1 92.25 137 THR B N 1
ATOM 2611 C CA . THR B 1 137 ? 18.312 12.742 -0.152 1 92.25 137 THR B CA 1
ATOM 2612 C C . THR B 1 137 ? 17.031 13.57 -0.059 1 92.25 137 THR B C 1
ATOM 2614 O O . THR B 1 137 ? 17.078 14.758 0.268 1 92.25 137 THR B O 1
ATOM 2617 N N . PHE B 1 138 ? 15.953 12.969 -0.299 1 94.06 138 PHE B N 1
ATOM 2618 C CA . PHE B 1 138 ? 14.656 13.633 -0.232 1 94.06 138 PHE B CA 1
ATOM 2619 C C . PHE B 1 138 ? 14.375 14.133 1.181 1 94.06 138 PHE B C 1
ATOM 2621 O O . PHE B 1 138 ? 14.016 15.297 1.371 1 94.06 138 PHE B O 1
ATOM 2628 N N . ILE B 1 139 ? 14.586 13.391 2.191 1 92.19 139 ILE B N 1
ATOM 2629 C CA . ILE B 1 139 ? 14.297 13.727 3.582 1 92.19 139 ILE B CA 1
ATOM 2630 C C . ILE B 1 139 ? 15.18 14.891 4.027 1 92.19 139 ILE B C 1
ATOM 2632 O O . ILE B 1 139 ? 14.703 15.805 4.703 1 92.19 139 ILE B O 1
ATOM 2636 N N . ARG B 1 140 ? 16.375 14.883 3.629 1 90.88 140 ARG B N 1
ATOM 2637 C CA . ARG B 1 140 ? 17.312 15.938 3.996 1 90.88 140 ARG B CA 1
ATOM 2638 C C . ARG B 1 140 ? 16.938 17.266 3.336 1 90.88 140 ARG B C 1
ATOM 2640 O O . ARG B 1 140 ? 17.281 18.328 3.834 1 90.88 140 ARG B O 1
ATOM 2647 N N . SER B 1 141 ? 16.203 17.172 2.268 1 92.94 141 SER B N 1
ATOM 2648 C CA . SER B 1 141 ? 15.844 18.375 1.52 1 92.94 141 SER B CA 1
ATOM 2649 C C . SER B 1 141 ? 14.586 19.031 2.092 1 92.94 141 SER B C 1
ATOM 2651 O O . SER B 1 141 ? 14.273 20.172 1.771 1 92.94 141 SER B O 1
ATOM 2653 N N . ILE B 1 142 ? 13.859 18.312 2.898 1 92.56 142 ILE B N 1
ATOM 2654 C CA . ILE B 1 142 ? 12.617 18.812 3.465 1 92.56 142 ILE B CA 1
ATOM 2655 C C . ILE B 1 142 ? 12.914 19.844 4.551 1 92.56 142 ILE B C 1
ATOM 2657 O O . ILE B 1 142 ? 13.805 19.641 5.379 1 92.56 142 ILE B O 1
ATOM 2661 N N . GLU B 1 143 ? 12.156 20.969 4.445 1 88 143 GLU B N 1
ATOM 2662 C CA . GLU B 1 143 ? 12.242 21.922 5.539 1 88 143 GLU B CA 1
ATOM 2663 C C . GLU B 1 143 ? 11.688 21.344 6.836 1 88 143 GLU B C 1
ATOM 2665 O O . GLU B 1 143 ? 10.516 20.969 6.898 1 88 143 GLU B O 1
ATOM 2670 N N . SER B 1 144 ? 12.523 21.25 7.82 1 88.06 144 SER B N 1
ATOM 2671 C CA . SER B 1 144 ? 12.125 20.625 9.07 1 88.06 144 SER B CA 1
ATOM 2672 C C . SER B 1 144 ? 11.977 21.656 10.188 1 88.06 144 SER B C 1
ATOM 2674 O O . SER B 1 144 ? 12.57 21.5 11.258 1 88.06 144 SER B O 1
ATOM 2676 N N . THR B 1 145 ? 11.062 22.562 9.922 1 91.38 145 THR B N 1
ATOM 2677 C CA . THR B 1 145 ? 10.836 23.594 10.93 1 91.38 145 THR B CA 1
ATOM 2678 C C . THR B 1 145 ? 10.344 22.969 12.234 1 91.38 145 THR B C 1
ATOM 2680 O O . THR B 1 145 ? 9.398 22.172 12.227 1 91.38 145 THR B O 1
ATOM 2683 N N . GLY B 1 146 ? 11.055 23.266 13.297 1 93.44 146 GLY B N 1
ATOM 2684 C CA . GLY B 1 146 ? 10.633 22.781 14.602 1 93.44 146 GLY B CA 1
ATOM 2685 C C . GLY B 1 146 ? 11.359 21.516 15.023 1 93.44 146 GLY B C 1
ATOM 2686 O O . GLY B 1 146 ? 11.211 21.062 16.156 1 93.44 146 GLY B O 1
ATOM 2687 N N . VAL B 1 147 ? 12.133 20.984 14.117 1 94.88 147 VAL B N 1
ATOM 2688 C CA . VAL B 1 147 ? 12.922 19.797 14.445 1 94.88 147 VAL B CA 1
ATOM 2689 C C . VAL B 1 147 ? 14.406 20.156 14.438 1 94.88 147 VAL B C 1
ATOM 2691 O O . VAL B 1 147 ? 14.898 20.781 13.492 1 94.88 147 VAL B O 1
ATOM 2694 N N . SER B 1 148 ? 15.07 19.812 15.5 1 93.88 148 SER B N 1
ATOM 2695 C CA . SER B 1 148 ? 16.5 20.062 15.5 1 93.88 148 SER B CA 1
ATOM 2696 C C . SER B 1 148 ? 17.219 19.266 14.414 1 93.88 148 SER B C 1
ATOM 2698 O O . SER B 1 148 ? 16.844 18.125 14.133 1 93.88 148 SER B O 1
ATOM 2700 N N . THR B 1 149 ? 18.25 19.844 13.852 1 92.12 149 THR B N 1
ATOM 2701 C CA . THR B 1 149 ? 19.016 19.203 12.789 1 92.12 149 THR B CA 1
ATOM 2702 C C . THR B 1 149 ? 19.594 17.875 13.281 1 92.12 149 THR B C 1
ATOM 2704 O O . THR B 1 149 ? 19.688 16.922 12.516 1 92.12 149 THR B O 1
ATOM 2707 N N . GLN B 1 150 ? 19.938 17.875 14.453 1 93.38 150 GLN B N 1
ATOM 2708 C CA . GLN B 1 150 ? 20.531 16.672 15.039 1 93.38 150 GLN B CA 1
ATOM 2709 C C . GLN B 1 150 ? 19.5 15.547 15.133 1 93.38 150 GLN B C 1
ATOM 2711 O O . GLN B 1 150 ? 19.812 14.383 14.914 1 93.38 150 GLN B O 1
ATOM 2716 N N . CYS B 1 151 ? 18.328 15.891 15.461 1 95.06 151 CYS B N 1
ATOM 2717 C CA . CYS B 1 151 ? 17.281 14.883 15.539 1 95.06 151 CYS B CA 1
ATOM 2718 C C . CYS B 1 151 ? 16.922 14.352 14.156 1 95.06 151 CYS B C 1
ATOM 2720 O O . CYS B 1 151 ? 16.625 13.164 14 1 95.06 151 CYS B O 1
ATOM 2722 N N . VAL B 1 152 ? 16.969 15.227 13.141 1 93.5 152 VAL B N 1
ATOM 2723 C CA . VAL B 1 152 ? 16.75 14.773 11.773 1 93.5 152 VAL B CA 1
ATOM 2724 C C . VAL B 1 152 ? 17.812 13.742 11.398 1 93.5 152 VAL B C 1
ATOM 2726 O O . VAL B 1 152 ? 17.484 12.656 10.906 1 93.5 152 VAL B O 1
ATOM 2729 N N . THR B 1 153 ? 19.031 14.078 11.664 1 92.31 153 THR B N 1
ATOM 2730 C CA . THR B 1 153 ? 20.141 13.203 11.336 1 92.31 153 THR B CA 1
ATOM 2731 C C . THR B 1 153 ? 20.031 11.875 12.07 1 92.31 153 THR B C 1
ATOM 2733 O O . THR B 1 153 ? 20.203 10.812 11.477 1 92.31 153 THR B O 1
ATOM 2736 N N . ALA B 1 154 ? 19.703 11.953 13.305 1 91.94 154 ALA B N 1
ATOM 2737 C CA . ALA B 1 154 ? 19.562 10.75 14.117 1 91.94 154 ALA B CA 1
ATOM 2738 C C . ALA B 1 154 ? 18.422 9.867 13.586 1 91.94 154 ALA B C 1
ATOM 2740 O O . ALA B 1 154 ? 18.562 8.641 13.547 1 91.94 154 ALA B O 1
ATOM 2741 N N . GLY B 1 155 ? 17.328 10.453 13.25 1 91.5 155 GLY B N 1
ATOM 2742 C CA . GLY B 1 155 ? 16.234 9.711 12.664 1 91.5 155 GLY B CA 1
ATOM 2743 C C . GLY B 1 155 ? 16.594 9.016 11.367 1 91.5 155 GLY B C 1
ATOM 2744 O O . GLY B 1 155 ? 16.203 7.867 11.148 1 91.5 155 GLY B O 1
ATOM 2745 N N . LEU B 1 156 ? 17.344 9.688 10.555 1 91.06 156 LEU B N 1
ATOM 2746 C CA . LEU B 1 156 ? 17.766 9.141 9.273 1 91.06 156 LEU B CA 1
ATOM 2747 C C . LEU B 1 156 ? 18.703 7.949 9.484 1 91.06 156 LEU B C 1
ATOM 2749 O O . LEU B 1 156 ? 18.641 6.969 8.734 1 91.06 156 LEU B O 1
ATOM 2753 N N . ASP B 1 157 ? 19.5 8.023 10.445 1 89.19 157 ASP B N 1
ATOM 2754 C CA . ASP B 1 157 ? 20.406 6.922 10.75 1 89.19 157 ASP B CA 1
ATOM 2755 C C . ASP B 1 157 ? 19.625 5.66 11.109 1 89.19 157 ASP B C 1
ATOM 2757 O O . ASP B 1 157 ? 20.031 4.551 10.742 1 89.19 157 ASP B O 1
ATOM 2761 N N . VAL B 1 158 ? 18.562 5.844 11.789 1 87.5 158 VAL B N 1
ATOM 2762 C CA . VAL B 1 158 ? 17.734 4.723 12.234 1 87.5 158 VAL B CA 1
ATOM 2763 C C . VAL B 1 158 ? 17.062 4.059 11.039 1 87.5 158 VAL B C 1
ATOM 2765 O O . VAL B 1 158 ? 16.984 2.83 10.969 1 87.5 158 VAL B O 1
ATOM 2768 N N . ILE B 1 159 ? 16.672 4.84 10.062 1 89.19 159 ILE B N 1
ATOM 2769 C CA . ILE B 1 159 ? 15.82 4.297 9.008 1 89.19 159 ILE B CA 1
ATOM 2770 C C . ILE B 1 159 ? 16.672 3.873 7.816 1 89.19 159 ILE B C 1
ATOM 2772 O O . ILE B 1 159 ? 16.219 3.143 6.938 1 89.19 159 ILE B O 1
ATOM 2776 N N . ALA B 1 160 ? 17.906 4.25 7.754 1 86.81 160 ALA B N 1
ATOM 2777 C CA . ALA B 1 160 ? 18.781 3.98 6.625 1 86.81 160 ALA B CA 1
ATOM 2778 C C . ALA B 1 160 ? 18.812 2.49 6.297 1 86.81 160 ALA B C 1
ATOM 2780 O O . ALA B 1 160 ? 18.75 2.104 5.129 1 86.81 160 ALA B O 1
ATOM 2781 N N . ALA B 1 161 ? 18.844 1.703 7.297 1 83.69 161 ALA B N 1
ATOM 2782 C CA . ALA B 1 161 ? 18.922 0.26 7.082 1 83.69 161 ALA B CA 1
ATOM 2783 C C . ALA B 1 161 ? 17.625 -0.271 6.469 1 83.69 161 ALA B C 1
ATOM 2785 O O . ALA B 1 161 ? 17.641 -1.291 5.777 1 83.69 161 ALA B O 1
ATOM 2786 N N . LYS B 1 162 ? 16.578 0.349 6.734 1 87.12 162 LYS B N 1
ATOM 2787 C CA . LYS B 1 162 ? 15.281 -0.109 6.254 1 87.12 162 LYS B CA 1
ATOM 2788 C C . LYS B 1 162 ? 15.141 0.122 4.75 1 87.12 162 LYS B C 1
ATOM 2790 O O . LYS B 1 162 ? 14.297 -0.497 4.098 1 87.12 162 LYS B O 1
ATOM 2795 N N . PHE B 1 163 ? 15.984 0.936 4.184 1 86.5 163 PHE B N 1
ATOM 2796 C CA . PHE B 1 163 ? 15.898 1.248 2.762 1 86.5 163 PHE B CA 1
ATOM 2797 C C . PHE B 1 163 ? 16.578 0.164 1.93 1 86.5 163 PHE B C 1
ATOM 2799 O O . PHE B 1 163 ? 16.391 0.101 0.713 1 86.5 163 PHE B O 1
ATOM 2806 N N . ASP B 1 164 ? 17.203 -0.833 2.564 1 84.38 164 ASP B N 1
ATOM 2807 C CA . ASP B 1 164 ? 17.969 -1.858 1.853 1 84.38 164 ASP B CA 1
ATOM 2808 C C . ASP B 1 164 ? 17.094 -3.086 1.574 1 84.38 164 ASP B C 1
ATOM 2810 O O . ASP B 1 164 ? 17.547 -4.039 0.935 1 84.38 164 ASP B O 1
ATOM 2814 N N . LEU B 1 165 ? 15.922 -3.088 1.999 1 82.69 165 LEU B N 1
ATOM 2815 C CA . LEU B 1 165 ? 15.078 -4.27 1.858 1 82.69 165 LEU B CA 1
ATOM 2816 C C . LEU B 1 165 ? 14.875 -4.625 0.388 1 82.69 165 LEU B C 1
ATOM 2818 O O . LEU B 1 165 ? 14.797 -5.801 0.034 1 82.69 165 LEU B O 1
ATOM 2822 N N . HIS B 1 166 ? 14.766 -3.602 -0.396 1 83.94 166 HIS B N 1
ATOM 2823 C CA . HIS B 1 166 ? 14.555 -3.857 -1.816 1 83.94 166 HIS B CA 1
ATOM 2824 C C . HIS B 1 166 ? 15.617 -4.801 -2.371 1 83.94 166 HIS B C 1
ATOM 2826 O O . HIS B 1 166 ? 15.297 -5.766 -3.068 1 83.94 166 HIS B O 1
ATOM 2832 N N . GLU B 1 167 ? 16.812 -4.465 -2.082 1 83.56 167 GLU B N 1
ATOM 2833 C CA . GLU B 1 167 ? 17.906 -5.289 -2.57 1 83.56 167 GLU B CA 1
ATOM 2834 C C . GLU B 1 167 ? 17.828 -6.703 -2.006 1 83.56 167 GLU B C 1
ATOM 2836 O O . GLU B 1 167 ? 18.078 -7.68 -2.723 1 83.56 167 GLU B O 1
ATOM 2841 N N . GLN B 1 168 ? 17.531 -6.82 -0.811 1 85.25 168 GLN B N 1
ATOM 2842 C CA . GLN B 1 168 ? 17.391 -8.125 -0.175 1 85.25 168 GLN B CA 1
ATOM 2843 C C . GLN B 1 168 ? 16.281 -8.953 -0.82 1 85.25 168 GLN B C 1
ATOM 2845 O O . GLN B 1 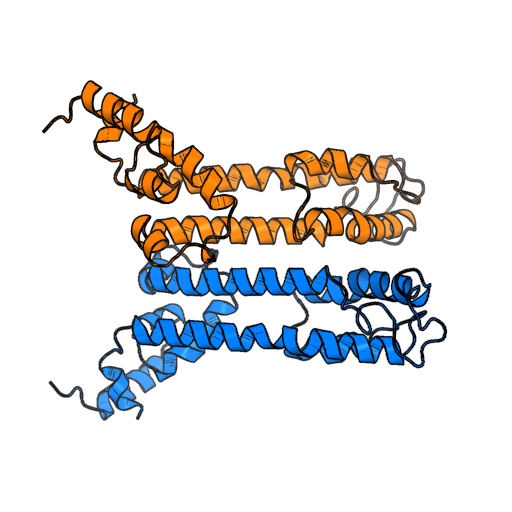168 ? 16.469 -10.133 -1.103 1 85.25 168 GLN B O 1
ATOM 2850 N N . VAL B 1 169 ? 15.211 -8.328 -1.067 1 87.38 169 VAL B N 1
ATOM 2851 C CA . VAL B 1 169 ? 14.062 -9 -1.674 1 87.38 169 VAL B CA 1
ATOM 2852 C C . VAL B 1 169 ? 14.406 -9.422 -3.098 1 87.38 169 VAL B C 1
ATOM 2854 O O . VAL B 1 169 ? 14.125 -10.555 -3.502 1 87.38 169 VAL B O 1
ATOM 2857 N N . MET B 1 170 ? 15.055 -8.555 -3.801 1 86.31 170 MET B N 1
ATOM 2858 C CA . MET B 1 170 ? 15.453 -8.867 -5.172 1 86.31 170 MET B CA 1
ATOM 2859 C C . MET B 1 170 ? 16.391 -10.07 -5.203 1 86.31 170 MET B C 1
ATOM 2861 O O . MET B 1 170 ? 16.219 -10.969 -6.031 1 86.31 170 MET B O 1
ATOM 2865 N N . ASN B 1 171 ? 17.266 -10.109 -4.332 1 86.69 171 ASN B N 1
ATOM 2866 C CA . ASN B 1 171 ? 18.188 -11.227 -4.266 1 86.69 171 ASN B CA 1
ATOM 2867 C C . ASN B 1 171 ? 17.469 -12.539 -3.971 1 86.69 171 ASN B C 1
ATOM 2869 O O . ASN B 1 171 ? 17.781 -13.578 -4.562 1 86.69 171 ASN B O 1
ATOM 2873 N N . ARG B 1 172 ? 16.547 -12.477 -3.117 1 83.69 172 ARG B N 1
ATOM 2874 C CA . ARG B 1 172 ? 15.781 -13.672 -2.783 1 83.69 172 ARG B CA 1
ATOM 2875 C C . ARG B 1 172 ? 14.945 -14.133 -3.971 1 83.69 172 ARG B C 1
ATOM 2877 O O . ARG B 1 172 ? 14.852 -15.336 -4.234 1 83.69 172 ARG B O 1
ATOM 2884 N N . VAL B 1 173 ? 14.352 -13.156 -4.641 1 86.06 173 VAL B N 1
ATOM 2885 C CA . VAL B 1 173 ? 13.562 -13.469 -5.828 1 86.06 173 VAL B CA 1
ATOM 2886 C C . VAL B 1 173 ? 14.445 -14.148 -6.871 1 86.06 173 VAL B C 1
ATOM 2888 O O . VAL B 1 173 ? 14.086 -15.195 -7.414 1 86.06 173 VAL B O 1
ATOM 2891 N N . LEU B 1 174 ? 15.578 -13.617 -7.102 1 85.19 174 LEU B N 1
ATOM 2892 C CA . LEU B 1 174 ? 16.5 -14.156 -8.102 1 85.19 174 LEU B CA 1
ATOM 2893 C C . LEU B 1 174 ? 16.953 -15.562 -7.711 1 85.19 174 LEU B C 1
ATOM 2895 O O . LEU B 1 174 ? 17.031 -16.453 -8.562 1 85.19 174 LEU B O 1
ATOM 2899 N N . GLN B 1 175 ? 17.219 -15.773 -6.488 1 83.75 175 GLN B N 1
ATOM 2900 C CA . GLN B 1 175 ? 17.594 -17.094 -6.008 1 83.75 175 GLN B CA 1
ATOM 2901 C C . GLN B 1 175 ? 16.5 -18.125 -6.289 1 83.75 175 GLN B C 1
ATOM 2903 O O . GLN B 1 175 ? 16.781 -19.219 -6.785 1 83.75 175 GLN B O 1
ATOM 2908 N N . LYS B 1 176 ? 15.312 -17.781 -6.047 1 80.44 176 LYS B N 1
ATOM 2909 C CA . LYS B 1 176 ? 14.18 -18.688 -6.277 1 80.44 176 LYS B CA 1
ATOM 2910 C C . LYS B 1 176 ? 13.992 -18.953 -7.766 1 80.44 176 LYS B C 1
ATOM 2912 O O . LYS B 1 176 ? 13.68 -20.094 -8.156 1 80.44 176 LYS B O 1
ATOM 2917 N N . LEU B 1 177 ? 14.125 -17.906 -8.523 1 81.69 177 LEU B N 1
ATOM 2918 C CA . LEU B 1 177 ? 13.953 -18.062 -9.961 1 81.69 177 LEU B CA 1
ATOM 2919 C C . LEU B 1 177 ? 15.047 -18.953 -10.547 1 81.69 177 LEU B C 1
ATOM 2921 O O . LEU B 1 177 ? 14.789 -19.766 -11.445 1 81.69 177 LEU B O 1
ATOM 2925 N N . TYR B 1 178 ? 16.188 -18.859 -9.992 1 78.81 178 TYR B N 1
ATOM 2926 C CA . TYR B 1 178 ? 17.297 -19.703 -10.445 1 78.81 178 TYR B CA 1
ATOM 2927 C C . TYR B 1 178 ? 17.078 -21.156 -10.047 1 78.81 178 TYR B C 1
ATOM 2929 O O . TYR B 1 178 ? 17.438 -22.062 -10.789 1 78.81 178 TYR B O 1
ATOM 2937 N N . GLU B 1 179 ? 16.516 -21.344 -8.922 1 73.69 179 GLU B N 1
ATOM 2938 C CA . GLU B 1 179 ? 16.266 -22.703 -8.43 1 73.69 179 GLU B CA 1
ATOM 2939 C C . GLU B 1 179 ? 15.094 -23.344 -9.156 1 73.69 179 GLU B C 1
ATOM 2941 O O . GLU B 1 179 ? 15.055 -24.562 -9.336 1 73.69 179 GLU B O 1
ATOM 2946 N N . GLY B 1 180 ? 14.008 -22.688 -9.391 1 60.75 180 GLY B N 1
ATOM 2947 C CA . GLY B 1 180 ? 12.812 -23.219 -10.039 1 60.75 180 GLY B CA 1
ATOM 2948 C C . GLY B 1 180 ? 12.93 -23.281 -11.547 1 60.75 180 GLY B C 1
ATOM 2949 O O . GLY B 1 180 ? 12.203 -24.047 -12.195 1 60.75 180 GLY B O 1
ATOM 2950 N N . THR B 1 181 ? 13.484 -22.234 -12.242 1 53.12 181 THR B N 1
ATOM 2951 C CA . THR B 1 181 ? 13.609 -22.234 -13.695 1 53.12 181 THR B CA 1
ATOM 2952 C C . THR B 1 181 ? 14.602 -23.297 -14.156 1 53.12 181 THR B C 1
ATOM 2954 O O . THR B 1 181 ? 15.719 -23.375 -13.633 1 53.12 181 THR B O 1
ATOM 2957 N N . SER B 1 182 ? 13.953 -24.453 -14.43 1 45.28 182 SER B N 1
ATOM 2958 C CA . SER B 1 182 ? 14.875 -25.344 -15.133 1 45.28 182 SER B CA 1
ATOM 2959 C C . SER B 1 182 ? 15.836 -24.547 -16.016 1 45.28 182 SER B C 1
ATOM 2961 O O . SER B 1 182 ? 15.414 -23.812 -16.906 1 45.28 182 SER B O 1
ATOM 2963 N N . MET B 1 183 ? 16.906 -24.188 -15.383 1 44.22 183 MET B N 1
ATOM 2964 C CA . MET B 1 183 ? 17.938 -23.531 -16.188 1 44.22 183 MET B CA 1
ATOM 2965 C C . MET B 1 183 ? 17.953 -24.094 -17.594 1 44.22 183 MET B C 1
ATOM 2967 O O . MET B 1 183 ? 18.016 -25.312 -17.781 1 44.22 183 MET B O 1
ATOM 2971 N N . SER B 1 184 ? 17.203 -23.438 -18.391 1 41.78 184 SER B N 1
ATOM 2972 C CA . SER B 1 184 ? 17.328 -23.859 -19.797 1 41.78 184 SER B CA 1
ATOM 2973 C C . SER B 1 184 ? 18.734 -24.359 -20.094 1 41.78 184 SER B C 1
ATOM 2975 O O . SER B 1 184 ? 19.703 -23.875 -19.516 1 41.78 184 SER B O 1
ATOM 2977 N N . PRO B 1 185 ? 18.719 -25.594 -20.703 1 38.06 185 PRO B N 1
ATOM 2978 C CA . PRO B 1 185 ? 20.031 -26.078 -21.141 1 38.06 185 PRO B CA 1
ATOM 2979 C C . PRO B 1 185 ? 20.906 -24.984 -21.734 1 38.06 185 PRO B C 1
ATOM 2981 O O . PRO B 1 185 ? 22.109 -25.188 -21.906 1 38.06 185 PRO B O 1
ATOM 2984 N N . PHE B 1 186 ? 20.312 -23.922 -22.078 1 36.88 186 PHE B N 1
ATOM 2985 C CA . PHE B 1 186 ? 21.125 -22.875 -22.688 1 36.88 186 PHE B CA 1
ATOM 2986 C C . PHE B 1 186 ? 21.984 -22.188 -21.641 1 36.88 186 PHE B C 1
ATOM 2988 O O . PHE B 1 186 ? 22.844 -21.359 -21.969 1 36.88 186 PHE B O 1
ATOM 2995 N N . ASN B 1 187 ? 21.547 -22.312 -20.422 1 39.19 187 ASN B N 1
ATOM 2996 C CA . ASN B 1 187 ? 22.344 -21.734 -19.359 1 39.19 187 ASN B CA 1
ATOM 2997 C C . ASN B 1 187 ? 23.797 -22.203 -19.422 1 39.19 187 ASN B C 1
ATOM 2999 O O . ASN B 1 187 ? 24.672 -21.594 -18.812 1 39.19 187 ASN B O 1
ATOM 3003 N N . GLN B 1 188 ? 23.969 -23.391 -19.844 1 35.78 188 GLN B N 1
ATOM 3004 C CA . GLN B 1 188 ? 25.359 -23.828 -19.938 1 35.78 188 GLN B CA 1
ATOM 3005 C C . GLN B 1 188 ? 26.172 -22.891 -20.828 1 35.78 188 GLN B C 1
ATOM 3007 O O . GLN B 1 188 ? 27.406 -22.953 -20.844 1 35.78 188 GLN B O 1
ATOM 3012 N N . VAL B 1 189 ? 25.547 -22.172 -21.688 1 33.25 189 VAL B N 1
ATOM 3013 C CA . VAL B 1 189 ? 26.438 -21.484 -22.641 1 33.25 189 VAL B CA 1
ATOM 3014 C C . VAL B 1 189 ? 26.953 -20.203 -22.016 1 33.25 189 VAL B C 1
ATOM 3016 O O . VAL B 1 189 ? 27.922 -19.609 -22.516 1 33.25 189 VAL B O 1
ATOM 3019 N N . SER B 1 190 ? 26.203 -19.609 -21.094 1 31.72 190 SER B N 1
ATOM 3020 C CA . SER B 1 190 ? 26.734 -18.281 -20.781 1 31.72 190 SER B CA 1
ATOM 3021 C C . SER B 1 190 ? 27.797 -18.359 -19.688 1 31.72 190 SER B C 1
ATOM 3023 O O . SER B 1 190 ? 28.266 -17.344 -19.172 1 31.72 190 SER B O 1
ATOM 3025 N N . ASP B 1 191 ? 28.203 -19.469 -19.125 1 27.66 191 ASP B N 1
ATOM 3026 C CA . ASP B 1 191 ? 29.5 -19.391 -18.469 1 27.66 191 ASP B CA 1
ATOM 3027 C C . ASP B 1 191 ? 30.609 -19.156 -19.484 1 27.66 191 ASP B C 1
ATOM 3029 O O . ASP B 1 191 ? 30.625 -19.766 -20.562 1 27.66 191 ASP B O 1
#

Sequence (382 aa):
MYICSPAARWFVDQFELLDITASHKLTLGIRTWIEPAAKALLRQPIYQLSMAEQEEIGFDVALTLSNAQQLLAEHRLQIAVTPPHVHYGYGAVQCAHYGSEHKRSPCAEAWDRIWWTRVGRGLLHPTNPITFDKAETFIRSIESTGVSTQCVTAGLDVIAAKFDLHEQVMNRVLQKLYEGTSMSPFNQVSDMYICSPAARWFVDQFELLDITASHKLTLGIRTWIEPAAKALLRQPIYQLSMAEQEEIGFDVALTLSNAQQLLAEHRLQIAVTPPHVHYGYGAVQCAHYGSEHKRSPCAEAWDRIWWTRVGRGLLHPTNPITFDKAETFIRSIESTGVSTQCVTAGLDVIAAKFDLHEQVMNRVLQKLYEGTSMSPFNQVSD

Radius of gyration: 25.63 Å; Cα contacts (8 Å, |Δi|>4): 463; chains: 2; bounding box: 57×74×60 Å

Foldseek 3Di:
DQPDLVVLVVVVVVVVVPPDQLLQLLLLQQLVSVLVSLVVCLVDALVPDDPVSCVSNNVVLSVLSNVLSVVVVVLLLCPQQDQFAQVVPQAFPPDPRGGPCNCVDQQVVLSNVCSNVPLSCQQVPPPHHDALVCSLVRLVPDDRPSHDPRSSVRRCVRCNVSNCVNVVSSVVSSVVSNVPNPNNSSNVNPD/DQPDLVVLVVVVVVVVVPPDQLLQLLLLQALVSVLVSLVVCLVDALVPDDPVSCVSSNVVLSVLSNVLSVVVVVLLLCPQQDQFAQVVVQAFPPDPRGGPCNCVDQQVVLSNVCSNVPLSCQQVPPPHHDALVCSLVRLLPDDRPSHDPRSSVRRCVRCNVSNCVNVVSSVVSSVVSNVPNPNNSSNVNPD

Secondary structure (DSSP, 8-state):
----HHHHHHHHHHHHTS---HHHHHHHT-HHHHHHHHHHHHTS-GGGS-HHHHHHH-HHHHHHHHHHHHHHHHHHHHHHHSPPPSGGGT--TTSTT-STTGGGSHHHHHHHHHIIIIIIHHHT-SSSPPPHHHHHHHHHHS--TTS-HHHHHHHHHHHHGGGGHHHHHHHHHHHHHHHHS---GGGGGG-/----HHHHHHHHHHHHHS---HHHHHHHT-HHHHHHHHHHHHTS-GGGS-HHHHHHH-HHHHHHHHHHHHHHHHHHHHHHHSPPPSGGGT--TTSTT-STTGGGSHHHHHHHHHIIIIIIHHHT-SSSPPPHHHHHHHHHHS--TTS-HHHHHHHHHHHHGGGGHHHHHHHHHHHHHHHHS---GGGGG--

Organism: Lentinula edodes (NCBI:txid5353)